Protein AF-M6V0L3-F1 (afdb_monomer_lite)

pLDDT: mean 76.31, std 24.26, range [23.5, 98.69]

Foldseek 3Di:
DVVVVCVVPPDPPDDDPDDDPDDDDDDDDDDDPDDPVVVVVVVVVVVVVPDDDDDDDDDPDDPPPVLVVLLLVLLVLLLVLQVLVLLCVVVLCDQDQPDADPQKDKDFCDHPPPTFKIKIFGWDFAQAPVGTDTDGAKMWIWGDDPSHTQKIKIWGWDADNPRPKIKIWIWIDRHSNDSDPQQIWIWIDIPNDIDIDGNVPVPDSVSSSCCSPVPVSVSSVVVSVNSVVSVVSRVVVVVVVVVVVVVVVVVVPPD

Organism: NCBI:txid1085540

Radius of gyration: 22.87 Å; chains: 1; bounding box: 73×51×66 Å

Structure (mmCIF, N/CA/C/O backbone):
data_AF-M6V0L3-F1
#
_entry.id   AF-M6V0L3-F1
#
loop_
_atom_site.group_PDB
_atom_site.id
_atom_site.type_symbol
_atom_site.label_atom_id
_atom_site.label_alt_id
_atom_site.label_comp_id
_atom_site.label_asym_id
_atom_site.label_entity_id
_atom_site.label_seq_id
_atom_site.pdbx_PDB_ins_code
_atom_site.Cartn_x
_atom_site.Cartn_y
_atom_site.Cartn_z
_atom_site.occupancy
_atom_site.B_iso_or_equiv
_atom_site.auth_seq_id
_atom_site.auth_comp_id
_atom_site.auth_asym_id
_atom_site.auth_atom_id
_atom_site.pdbx_PDB_model_num
ATOM 1 N N . MET A 1 1 ? 16.121 -0.948 -23.485 1.00 39.84 1 MET A N 1
ATOM 2 C CA . MET A 1 1 ? 16.481 -0.582 -22.096 1.00 39.84 1 MET A CA 1
ATOM 3 C C . MET A 1 1 ? 16.470 0.930 -21.845 1.00 39.84 1 MET A C 1
ATOM 5 O O . MET A 1 1 ? 15.635 1.355 -21.065 1.00 39.84 1 MET A O 1
ATOM 9 N N . LYS A 1 2 ? 17.249 1.773 -22.551 1.00 31.56 2 LYS A N 1
ATOM 10 C CA . LYS A 1 2 ? 17.263 3.245 -22.323 1.00 31.56 2 LYS A CA 1
ATOM 11 C C . LYS A 1 2 ? 15.908 3.977 -22.439 1.00 31.56 2 LYS A C 1
ATOM 13 O O . LYS A 1 2 ? 15.710 4.972 -21.758 1.00 31.56 2 LYS A O 1
ATOM 18 N N . GLN A 1 3 ? 14.965 3.502 -23.260 1.00 34.19 3 GLN A N 1
ATOM 19 C CA . GLN A 1 3 ? 13.670 4.181 -23.443 1.00 34.19 3 GLN A CA 1
ATOM 20 C C . GLN A 1 3 ? 12.711 4.059 -22.244 1.00 34.19 3 GLN A C 1
ATOM 22 O O . GLN A 1 3 ? 11.860 4.922 -22.095 1.00 34.19 3 GLN A O 1
ATOM 27 N N . ILE A 1 4 ? 12.856 3.053 -21.371 1.00 41.94 4 ILE A N 1
ATOM 28 C CA . ILE A 1 4 ? 11.978 2.878 -20.194 1.00 41.94 4 ILE A CA 1
ATOM 29 C C . ILE A 1 4 ? 12.485 3.697 -19.000 1.00 41.94 4 ILE A C 1
ATOM 31 O O . ILE A 1 4 ? 11.690 4.290 -18.279 1.00 41.94 4 ILE A O 1
ATOM 35 N N . LEU A 1 5 ? 13.806 3.847 -18.858 1.00 39.66 5 LEU A N 1
ATOM 36 C CA . LEU A 1 5 ? 14.391 4.787 -17.897 1.00 39.66 5 LEU A CA 1
ATOM 37 C C . LEU A 1 5 ? 14.010 6.238 -18.252 1.00 39.66 5 LEU A C 1
ATOM 39 O O . LEU A 1 5 ? 13.653 7.020 -17.384 1.00 39.66 5 LEU A O 1
ATOM 43 N N . ILE A 1 6 ? 13.956 6.576 -19.545 1.00 42.66 6 ILE A N 1
ATOM 44 C CA . ILE A 1 6 ? 13.402 7.855 -20.019 1.00 42.66 6 ILE A CA 1
ATOM 45 C C . ILE A 1 6 ? 11.931 8.025 -19.592 1.00 42.66 6 ILE A C 1
ATOM 47 O O . ILE A 1 6 ? 11.535 9.144 -19.305 1.00 42.66 6 ILE A O 1
ATOM 51 N N . LEU A 1 7 ? 11.135 6.957 -19.466 1.00 42.03 7 LEU A N 1
ATOM 52 C CA . LEU A 1 7 ? 9.740 7.044 -18.999 1.00 42.03 7 LEU A CA 1
ATOM 53 C C . LEU A 1 7 ? 9.613 7.229 -17.478 1.00 42.03 7 LEU A C 1
ATOM 55 O O . LEU A 1 7 ? 8.650 7.847 -17.035 1.00 42.03 7 LEU A O 1
ATOM 59 N N . LEU A 1 8 ? 10.580 6.746 -16.691 1.00 41.22 8 LEU A N 1
ATOM 60 C CA . LEU A 1 8 ? 10.640 6.974 -15.240 1.00 41.22 8 LEU A CA 1
ATOM 61 C C . LEU A 1 8 ? 11.292 8.325 -14.873 1.00 41.22 8 LEU A C 1
ATOM 63 O O . LEU A 1 8 ? 10.974 8.879 -13.825 1.00 41.22 8 LEU A O 1
ATOM 67 N N . PHE A 1 9 ? 12.161 8.874 -15.738 1.00 38.00 9 PHE A N 1
ATOM 68 C CA . PHE A 1 9 ? 12.958 10.084 -15.466 1.00 38.00 9 PHE A CA 1
ATOM 69 C C . PHE A 1 9 ? 12.648 11.306 -16.360 1.00 38.00 9 PHE A C 1
ATOM 71 O O . PHE A 1 9 ? 13.116 12.407 -16.061 1.00 38.00 9 PHE A O 1
ATOM 78 N N . GLN A 1 10 ? 11.834 11.203 -17.423 1.00 32.12 10 GLN A N 1
ATOM 79 C CA . GLN A 1 10 ? 11.305 12.389 -18.117 1.00 32.12 10 GLN A CA 1
ATOM 80 C C . GLN A 1 10 ? 10.065 12.936 -17.411 1.00 32.12 10 GLN A C 1
ATOM 82 O O . GLN A 1 10 ? 8.934 12.610 -17.761 1.00 32.12 10 GLN A O 1
ATOM 87 N N . ARG A 1 11 ? 10.296 13.877 -16.494 1.00 33.62 11 ARG A N 1
ATOM 88 C CA . ARG A 1 11 ? 9.942 15.306 -16.648 1.00 33.62 11 ARG A CA 1
ATOM 89 C C . ARG A 1 11 ? 9.973 15.986 -15.274 1.00 33.62 11 ARG A C 1
ATOM 91 O O . ARG A 1 11 ? 9.286 15.523 -14.368 1.00 33.62 11 ARG A O 1
ATOM 98 N N . PRO A 1 12 ? 10.590 17.173 -15.127 1.00 31.80 12 PRO A N 1
ATOM 99 C CA . PRO A 1 12 ? 10.008 18.143 -14.220 1.00 31.80 12 PRO A CA 1
ATOM 100 C C . PRO A 1 12 ? 8.688 18.596 -14.861 1.00 31.80 12 PRO A C 1
ATOM 102 O O . PRO A 1 12 ? 8.685 19.332 -15.849 1.00 31.80 12 PRO A O 1
ATOM 105 N N . ILE A 1 13 ? 7.546 18.143 -14.339 1.00 38.53 13 ILE A N 1
ATOM 106 C CA . ILE A 1 13 ? 6.267 18.817 -14.593 1.00 38.53 13 ILE A CA 1
ATOM 107 C C . ILE A 1 13 ? 6.296 20.118 -13.786 1.00 38.53 13 ILE A C 1
ATOM 109 O O . ILE A 1 13 ? 5.727 20.216 -12.710 1.00 38.53 13 ILE A O 1
ATOM 113 N N . LEU A 1 14 ? 7.022 21.105 -14.304 1.00 31.84 14 LEU A N 1
ATOM 114 C CA . LEU A 1 14 ? 6.902 22.517 -13.966 1.00 31.84 14 LEU A CA 1
ATOM 115 C C . LEU A 1 14 ? 7.250 23.306 -15.229 1.00 31.84 14 LEU A C 1
ATOM 117 O O . LEU A 1 14 ? 8.386 23.714 -15.449 1.00 31.84 14 LEU A O 1
ATOM 121 N N . ASN A 1 15 ? 6.250 23.506 -16.084 1.00 23.50 15 ASN A N 1
ATOM 122 C CA . ASN A 1 15 ? 6.239 24.639 -17.000 1.00 23.50 15 ASN A CA 1
ATOM 123 C C . ASN A 1 15 ? 4.788 25.070 -17.248 1.00 23.50 15 ASN A C 1
ATOM 125 O O . ASN A 1 15 ? 4.208 24.796 -18.293 1.00 23.50 15 ASN A O 1
ATOM 129 N N . LEU A 1 16 ? 4.189 25.727 -16.250 1.00 26.33 16 LEU A N 1
ATOM 130 C CA . LEU A 1 16 ? 3.075 26.635 -16.500 1.00 26.33 16 LEU A CA 1
ATOM 131 C C . LEU A 1 16 ? 3.666 28.016 -16.780 1.00 26.33 16 LEU A C 1
ATOM 133 O O . LEU A 1 16 ? 3.991 28.773 -15.867 1.00 26.33 16 LEU A O 1
ATOM 137 N N . LYS A 1 17 ? 3.785 28.349 -18.064 1.00 28.14 17 LYS A N 1
ATOM 138 C CA . LYS A 1 17 ? 3.898 29.733 -18.518 1.00 28.14 17 LYS A CA 1
ATOM 139 C C . LYS A 1 17 ? 2.572 30.126 -19.167 1.00 28.14 17 LYS A C 1
ATOM 141 O O . LYS A 1 17 ? 2.447 30.142 -20.384 1.00 28.14 17 LYS A O 1
ATOM 146 N N . SER A 1 18 ? 1.591 30.473 -18.340 1.00 29.34 18 SER A N 1
ATOM 147 C CA . SER A 1 18 ? 0.451 31.302 -18.737 1.00 29.34 18 SER A CA 1
ATOM 148 C C . SER A 1 18 ? 0.040 32.183 -17.557 1.00 29.34 18 SER A C 1
ATOM 150 O O . SER A 1 18 ? -0.078 31.718 -16.428 1.00 29.34 18 SER A O 1
ATOM 152 N N . LYS A 1 19 ? -0.076 33.481 -17.841 1.00 27.62 19 LYS A N 1
ATOM 153 C CA . LYS A 1 19 ? -0.316 34.602 -16.920 1.00 27.62 19 LYS A CA 1
ATOM 154 C C . LYS A 1 19 ? -1.607 34.467 -16.084 1.00 27.62 19 LYS A C 1
ATOM 156 O O . LYS A 1 19 ? -2.491 33.702 -16.459 1.00 27.62 19 LYS A O 1
ATOM 161 N N . PRO A 1 20 ? -1.709 35.222 -14.969 1.00 28.16 20 PRO A N 1
ATOM 162 C CA . PRO A 1 20 ? -2.678 34.981 -13.911 1.00 28.16 20 PRO A CA 1
ATOM 163 C C . PRO A 1 20 ? -4.040 35.594 -14.239 1.00 28.16 20 PRO A C 1
ATOM 165 O O . PRO A 1 20 ? -4.125 36.756 -14.631 1.00 28.16 20 PRO A O 1
ATOM 168 N N . ILE A 1 21 ? -5.099 34.831 -13.988 1.00 26.62 21 ILE A N 1
ATOM 169 C CA . ILE A 1 21 ? -6.418 35.377 -13.667 1.00 26.62 21 ILE A CA 1
ATOM 170 C C . ILE A 1 21 ? -6.601 35.098 -12.175 1.00 26.62 21 ILE A C 1
ATOM 172 O O . ILE A 1 21 ? -7.122 34.068 -11.760 1.00 26.62 21 ILE A O 1
ATOM 176 N N . LEU A 1 22 ? -6.024 35.985 -11.368 1.00 28.50 22 LEU A N 1
ATOM 177 C CA . LEU A 1 22 ? -6.408 36.167 -9.977 1.00 28.50 22 LEU A CA 1
ATOM 178 C C . LEU A 1 22 ? -7.657 37.033 -10.014 1.00 28.50 22 LEU A C 1
ATOM 180 O O . LEU A 1 22 ? -7.510 38.204 -10.312 1.00 28.50 22 LEU A O 1
ATOM 184 N N . GLU A 1 23 ? -8.829 36.465 -9.748 1.00 28.30 23 GLU A N 1
ATOM 185 C CA . GLU A 1 23 ? -9.883 37.058 -8.915 1.00 28.30 23 GLU A CA 1
ATOM 186 C C . GLU A 1 23 ? -10.907 35.961 -8.601 1.00 28.30 23 GLU A C 1
ATOM 188 O O . GLU A 1 23 ? -11.364 35.244 -9.486 1.00 28.30 23 GLU A O 1
ATOM 193 N N . GLY A 1 24 ? -11.259 35.833 -7.322 1.00 29.23 24 GLY A N 1
ATOM 194 C CA . GLY A 1 24 ? -12.368 34.991 -6.880 1.00 29.23 24 GLY A CA 1
ATOM 195 C C . GLY A 1 24 ? -11.956 33.620 -6.359 1.00 29.23 24 GLY A C 1
ATOM 196 O O . GLY A 1 24 ? -12.120 32.627 -7.048 1.00 29.23 24 GLY A O 1
ATOM 197 N N . LEU A 1 25 ? -11.456 33.579 -5.119 1.00 25.45 25 LEU A N 1
ATOM 198 C CA . LEU A 1 25 ? -11.809 32.578 -4.092 1.00 25.45 25 LEU A CA 1
ATOM 199 C C . LEU A 1 25 ? -11.073 32.913 -2.780 1.00 25.45 25 LEU A C 1
ATOM 201 O O . LEU A 1 25 ? -10.357 32.108 -2.195 1.00 25.45 25 LEU A O 1
ATOM 205 N N . PHE A 1 26 ? -11.266 34.143 -2.297 1.00 25.39 26 PHE A N 1
ATOM 206 C CA . PHE A 1 26 ? -11.104 34.439 -0.878 1.00 25.39 26 PHE A CA 1
ATOM 207 C C . PHE A 1 26 ? -12.454 34.209 -0.202 1.00 25.39 26 PHE A C 1
ATOM 209 O O . PHE A 1 26 ? -13.327 35.066 -0.263 1.00 25.39 26 PHE A O 1
ATOM 216 N N . PHE A 1 27 ? -12.616 33.065 0.461 1.00 27.92 27 PHE A N 1
ATOM 217 C CA . PHE A 1 27 ? -13.572 32.930 1.558 1.00 27.92 27 PHE A CA 1
ATOM 218 C C . PHE A 1 27 ? -12.949 32.131 2.712 1.00 27.92 27 PHE A C 1
ATOM 220 O O . PHE A 1 27 ? -12.885 30.909 2.709 1.00 27.92 27 PHE A O 1
ATOM 227 N N . ASN A 1 28 ? -12.504 32.907 3.703 1.00 24.92 28 ASN A N 1
ATOM 228 C CA . ASN A 1 28 ? -12.769 32.726 5.131 1.00 24.92 28 ASN A CA 1
ATOM 229 C C . ASN A 1 28 ? -12.243 31.449 5.817 1.00 24.92 28 ASN A C 1
ATOM 231 O O . ASN A 1 28 ? -12.989 30.523 6.127 1.00 24.92 28 ASN A O 1
ATOM 235 N N . LEU A 1 29 ? -10.955 31.468 6.173 1.00 25.08 29 LEU A N 1
ATOM 236 C CA . LEU A 1 29 ? -10.409 30.608 7.220 1.00 25.08 29 LEU A CA 1
ATOM 237 C C . LEU A 1 29 ? -10.503 31.348 8.564 1.00 25.08 29 LEU A C 1
ATOM 239 O O . LEU A 1 29 ? -9.712 32.252 8.838 1.00 25.08 29 LEU A O 1
ATOM 243 N N . LYS A 1 30 ? -11.458 30.967 9.418 1.00 27.91 30 LYS A N 1
ATOM 244 C CA . LYS A 1 30 ? -11.476 31.383 10.826 1.00 27.91 30 LYS A CA 1
ATOM 245 C C . LYS A 1 30 ? -10.930 30.244 11.698 1.00 27.91 30 LYS A C 1
ATOM 247 O O . LYS A 1 30 ? -11.551 29.196 11.828 1.00 27.91 30 LYS A O 1
ATOM 252 N N . SER A 1 31 ? -9.763 30.530 12.283 1.00 35.06 31 SER A N 1
ATOM 253 C CA . SER A 1 31 ? -9.006 29.867 13.366 1.00 35.06 31 SER A CA 1
ATOM 254 C C . SER A 1 31 ? -8.402 28.462 13.146 1.00 35.06 31 SER A C 1
ATOM 256 O O . SER A 1 31 ? -9.140 27.493 12.984 1.00 35.06 31 SER A O 1
ATOM 258 N N . PRO A 1 32 ? -7.064 28.315 13.275 1.00 36.75 32 PRO A N 1
ATOM 259 C CA . PRO A 1 32 ? -6.403 27.031 13.474 1.00 36.75 32 PRO A CA 1
ATOM 260 C C . PRO A 1 32 ? -6.320 26.698 14.973 1.00 36.75 32 PRO A C 1
ATOM 262 O O . PRO A 1 32 ? -5.784 27.473 15.764 1.00 36.75 32 PRO A O 1
ATOM 265 N N . ILE A 1 33 ? -6.805 25.521 15.370 1.00 38.47 33 ILE A N 1
ATOM 266 C CA . ILE A 1 33 ? -6.507 24.950 16.690 1.00 38.47 33 ILE A CA 1
ATOM 267 C C . ILE A 1 33 ? -5.098 24.358 16.602 1.00 38.47 33 ILE A C 1
ATOM 269 O O . ILE A 1 33 ? -4.888 23.297 16.015 1.00 38.47 33 ILE A O 1
ATOM 273 N N . TRP A 1 34 ? -4.117 25.083 17.136 1.00 38.94 34 TRP A N 1
ATOM 274 C CA . TRP A 1 34 ? -2.737 24.624 17.261 1.00 38.94 34 TRP A CA 1
ATOM 275 C C . TRP A 1 34 ? -2.678 23.504 18.301 1.00 38.94 34 TRP A C 1
ATOM 277 O O . TRP A 1 34 ? -2.928 23.743 19.479 1.00 38.94 34 TRP A O 1
ATOM 287 N N . ASN A 1 35 ? -2.346 22.283 17.875 1.00 43.94 35 ASN A N 1
ATOM 288 C CA . ASN A 1 35 ? -2.029 21.192 18.791 1.00 43.94 35 ASN A CA 1
ATOM 289 C C . ASN A 1 35 ? -0.493 21.073 18.902 1.00 43.94 35 ASN A C 1
ATOM 291 O O . ASN A 1 35 ? 0.137 20.518 17.997 1.00 43.94 35 ASN A O 1
ATOM 295 N N . PRO A 1 36 ? 0.140 21.615 19.960 1.00 47.31 36 PRO A N 1
ATOM 296 C CA . PRO A 1 36 ? 1.598 21.755 20.049 1.00 47.31 36 PRO A CA 1
ATOM 297 C C . PRO A 1 36 ? 2.353 20.415 20.081 1.00 47.31 36 PRO A C 1
ATOM 299 O O . PRO A 1 36 ? 3.527 20.369 19.720 1.00 47.31 36 PRO A O 1
ATOM 302 N N . GLY A 1 37 ? 1.683 19.309 20.430 1.00 45.75 37 GLY A N 1
ATOM 303 C CA . GLY A 1 37 ? 2.284 17.970 20.407 1.00 45.75 37 GLY A CA 1
ATOM 304 C C . GLY A 1 37 ? 2.612 17.460 18.997 1.00 45.75 37 GLY A C 1
ATOM 305 O O . GLY A 1 37 ? 3.609 16.767 18.813 1.00 45.75 37 GLY A O 1
ATOM 306 N N . LEU A 1 38 ? 1.825 17.854 17.989 1.00 53.19 38 LEU A N 1
ATOM 307 C CA . LEU A 1 38 ? 2.011 17.436 16.593 1.00 53.19 38 LEU A CA 1
ATOM 308 C C . LEU A 1 38 ? 3.217 18.129 15.949 1.00 53.19 38 LEU A C 1
ATOM 310 O O . LEU A 1 38 ? 3.948 17.512 15.180 1.00 53.19 38 LEU A O 1
ATOM 314 N N . PHE A 1 39 ? 3.468 19.389 16.314 1.00 52.03 39 PHE A N 1
ATOM 315 C CA . PHE A 1 39 ? 4.630 20.135 15.834 1.00 52.03 39 PHE A CA 1
ATOM 316 C C . PHE A 1 39 ? 5.933 19.588 16.431 1.00 52.03 39 PHE A C 1
ATOM 318 O O . PHE A 1 39 ? 6.912 19.422 15.710 1.00 52.03 39 PHE A O 1
ATOM 325 N N . LEU A 1 40 ? 5.936 19.227 17.720 1.00 53.34 40 LEU A N 1
ATOM 326 C CA . LEU A 1 40 ? 7.127 18.692 18.387 1.00 53.34 40 LEU A CA 1
ATOM 327 C C . LEU A 1 40 ? 7.507 17.285 17.884 1.00 53.34 40 LEU A C 1
ATOM 329 O O . LEU A 1 40 ? 8.692 16.975 17.759 1.00 53.34 40 LEU A O 1
ATOM 333 N N . PHE A 1 41 ? 6.521 16.448 17.540 1.00 58.69 41 PHE A N 1
ATOM 334 C CA . PHE A 1 41 ? 6.763 15.108 16.987 1.00 58.69 41 PHE A CA 1
ATOM 335 C C . PHE A 1 41 ? 7.269 15.162 15.533 1.00 58.69 41 PHE A C 1
ATOM 337 O O . PHE A 1 41 ? 8.194 14.440 15.170 1.00 58.69 41 PHE A O 1
ATOM 344 N N . LEU A 1 42 ? 6.738 16.079 14.711 1.00 51.34 42 LEU A N 1
ATOM 345 C CA . LEU A 1 42 ? 7.233 16.288 13.343 1.00 51.34 42 LEU A CA 1
ATOM 346 C C . LEU A 1 42 ? 8.655 16.881 13.331 1.00 51.34 42 LEU A C 1
ATOM 348 O O . LEU A 1 42 ? 9.484 16.500 12.505 1.00 51.34 42 LEU A O 1
ATOM 352 N N . LEU A 1 43 ? 8.949 17.796 14.262 1.00 47.22 43 LEU A N 1
ATOM 353 C CA . LEU A 1 43 ? 10.250 18.461 14.361 1.00 47.22 43 LEU A CA 1
ATOM 354 C C . LEU A 1 43 ? 11.350 17.515 14.874 1.00 47.22 43 LEU A C 1
ATOM 356 O O . LEU A 1 43 ? 12.484 17.582 14.406 1.00 47.22 43 LEU A O 1
ATOM 360 N N . THR A 1 44 ? 11.022 16.598 15.790 1.00 53.47 44 THR A N 1
ATOM 361 C CA . THR A 1 44 ? 11.975 15.586 16.286 1.00 53.47 44 THR A CA 1
ATOM 362 C C . THR A 1 44 ? 12.275 14.502 15.250 1.00 53.47 44 THR A C 1
ATOM 364 O O . THR A 1 44 ? 13.418 14.051 15.173 1.00 53.47 44 THR A O 1
ATOM 367 N N . PHE A 1 45 ? 11.314 14.150 14.387 1.00 52.31 45 PHE A N 1
ATOM 368 C CA . PHE A 1 45 ? 11.560 13.240 13.263 1.00 52.31 45 PHE A CA 1
ATOM 369 C C . PHE A 1 45 ? 12.493 13.858 12.206 1.00 52.31 45 PHE A C 1
ATOM 371 O O . PHE A 1 45 ? 13.404 13.189 11.727 1.00 52.31 45 PHE A O 1
ATOM 378 N N . LEU A 1 46 ? 12.334 15.152 11.901 1.00 48.19 46 LEU A N 1
ATOM 379 C CA . LEU A 1 46 ? 13.186 15.866 10.938 1.00 48.19 46 LEU A CA 1
ATOM 380 C C . LEU A 1 46 ? 14.633 16.059 11.426 1.00 48.19 46 LEU A C 1
ATOM 382 O O . LEU A 1 46 ? 15.561 16.009 10.616 1.00 48.19 46 LEU A O 1
ATOM 386 N N . LEU A 1 47 ? 14.844 16.243 12.734 1.00 43.75 47 LEU A N 1
ATOM 387 C CA . LEU A 1 47 ? 16.173 16.502 13.303 1.00 43.75 47 LEU A CA 1
ATOM 388 C C . LEU A 1 47 ? 17.036 15.240 13.487 1.00 43.75 47 LEU A C 1
ATOM 390 O O . LEU A 1 47 ? 18.260 15.354 13.485 1.00 43.75 47 LEU A O 1
ATOM 394 N N . LEU A 1 48 ? 16.451 14.038 13.580 1.00 42.06 48 LEU A N 1
ATOM 395 C CA . LEU A 1 48 ? 17.233 12.793 13.678 1.00 42.06 48 LEU A CA 1
ATOM 396 C C . LEU A 1 48 ? 17.774 12.290 12.329 1.00 42.06 48 LEU A C 1
ATOM 398 O O . LEU A 1 48 ? 18.711 11.496 12.300 1.00 42.06 48 LEU A O 1
ATOM 402 N N . SER A 1 49 ? 17.237 12.772 11.209 1.00 42.62 49 SER A N 1
ATOM 403 C CA . SER A 1 49 ? 17.701 12.421 9.858 1.00 42.62 49 SER A CA 1
ATOM 404 C C . SER A 1 49 ? 18.906 13.240 9.361 1.00 42.62 49 SER A C 1
ATOM 406 O O . SER A 1 49 ? 19.395 12.987 8.264 1.00 42.62 49 SER A O 1
ATOM 408 N N . GLY A 1 50 ? 19.395 14.217 10.138 1.00 42.62 50 GLY A N 1
ATOM 409 C CA . GLY A 1 50 ? 20.360 15.225 9.669 1.00 42.62 50 GLY A CA 1
ATOM 410 C C . GLY A 1 50 ? 21.819 15.085 10.122 1.00 42.62 50 GLY A C 1
ATOM 411 O O . GLY A 1 50 ? 22.612 15.972 9.828 1.00 42.62 50 GLY A O 1
ATOM 412 N N . SER A 1 51 ? 22.210 14.029 10.842 1.00 41.03 51 SER A N 1
ATOM 413 C CA . SER A 1 51 ? 23.511 13.992 11.535 1.00 41.03 51 SER A CA 1
ATOM 414 C C . SER A 1 51 ? 24.371 12.772 11.183 1.00 41.03 51 SER A C 1
ATOM 416 O O . SER A 1 51 ? 24.671 11.976 12.064 1.00 41.03 51 SER A O 1
ATOM 418 N N . ILE A 1 52 ? 24.828 12.644 9.930 1.00 39.44 52 ILE A N 1
ATOM 419 C CA . ILE A 1 52 ? 26.124 12.004 9.619 1.00 39.44 52 ILE A CA 1
ATOM 420 C C . ILE A 1 52 ? 26.735 12.712 8.397 1.00 39.44 52 ILE A C 1
ATOM 422 O O . ILE A 1 52 ? 26.596 12.266 7.263 1.00 39.44 52 ILE A O 1
ATOM 426 N N . TYR A 1 53 ? 27.422 13.832 8.626 1.00 40.38 53 TYR A N 1
ATOM 427 C CA . TYR A 1 53 ? 28.434 14.349 7.702 1.00 40.38 53 TYR A CA 1
ATOM 428 C C . TYR A 1 53 ? 29.754 14.363 8.470 1.00 40.38 53 TYR A C 1
ATOM 430 O O . TYR A 1 53 ? 30.047 15.298 9.211 1.00 40.38 53 TYR A O 1
ATOM 438 N N . SER A 1 54 ? 30.510 13.267 8.374 1.00 33.22 54 SER A N 1
ATOM 439 C CA . SER A 1 54 ? 31.886 13.224 8.862 1.00 33.22 54 SER A CA 1
ATOM 440 C C . SER A 1 54 ? 32.815 13.458 7.679 1.00 33.22 54 SER A C 1
ATOM 442 O O . SER A 1 54 ? 32.866 12.687 6.724 1.00 33.22 54 SER A O 1
ATOM 444 N N . GLN A 1 55 ? 33.489 14.595 7.758 1.00 39.50 55 GLN A N 1
ATOM 445 C CA . GLN A 1 55 ? 34.549 15.073 6.894 1.00 39.50 55 GLN A CA 1
ATOM 446 C C . GLN A 1 55 ? 35.768 14.150 7.025 1.00 39.50 55 GLN A C 1
ATOM 448 O O . GLN A 1 55 ? 36.327 14.053 8.111 1.00 39.50 55 GLN A O 1
ATOM 453 N N . ASN A 1 56 ? 36.212 13.521 5.935 1.00 33.50 56 ASN A N 1
ATOM 454 C CA . ASN A 1 56 ? 37.589 13.039 5.813 1.00 33.50 56 ASN A CA 1
ATOM 455 C C . ASN A 1 56 ? 38.101 13.208 4.378 1.00 33.50 56 ASN A C 1
ATOM 457 O O . ASN A 1 56 ? 37.371 13.019 3.407 1.00 33.50 56 ASN A O 1
ATOM 461 N N . LYS A 1 57 ? 39.351 13.673 4.318 1.00 35.50 57 LYS A N 1
ATOM 462 C CA . LYS A 1 57 ? 40.110 14.149 3.159 1.00 35.50 57 LYS A CA 1
ATOM 463 C C . LYS A 1 57 ? 40.513 13.025 2.195 1.00 35.50 57 LYS A C 1
ATOM 465 O O . LYS A 1 57 ? 40.623 11.873 2.595 1.00 35.50 57 LYS A O 1
ATOM 470 N N . GLU A 1 58 ? 40.733 13.460 0.954 1.00 37.91 58 GLU A N 1
ATOM 471 C CA . GLU A 1 58 ? 41.387 12.831 -0.205 1.00 37.91 58 GLU A CA 1
ATOM 472 C C . GLU A 1 58 ? 42.252 11.590 0.057 1.00 37.91 58 GLU A C 1
ATOM 474 O O . GLU A 1 58 ? 43.212 11.657 0.814 1.00 37.91 58 GLU A O 1
ATOM 479 N N . GLU A 1 59 ? 41.968 10.509 -0.680 1.00 33.88 59 GLU A N 1
ATOM 480 C CA . GLU A 1 59 ? 42.926 9.871 -1.596 1.00 33.88 59 GLU A CA 1
ATOM 481 C C . GLU A 1 59 ? 42.187 8.936 -2.582 1.00 33.88 59 GLU A C 1
ATOM 483 O O . GLU A 1 59 ? 41.170 8.305 -2.282 1.00 33.88 59 GLU A O 1
ATOM 488 N N . ASP A 1 60 ? 42.665 8.940 -3.818 1.00 42.28 60 ASP A N 1
ATOM 489 C CA . ASP A 1 60 ? 41.929 8.705 -5.059 1.00 42.28 60 ASP A CA 1
ATOM 490 C C . ASP A 1 60 ? 41.876 7.209 -5.453 1.00 42.28 60 ASP A C 1
ATOM 492 O O . ASP A 1 60 ? 42.551 6.793 -6.386 1.00 42.28 60 ASP A O 1
ATOM 496 N N . ILE A 1 61 ? 41.135 6.348 -4.727 1.00 41.66 61 ILE A N 1
ATOM 497 C CA . ILE A 1 61 ? 40.993 4.904 -5.074 1.00 41.66 61 ILE A CA 1
ATOM 498 C C . ILE A 1 61 ? 39.620 4.293 -4.686 1.00 41.66 61 ILE A C 1
ATOM 500 O O . ILE A 1 61 ? 39.566 3.181 -4.179 1.00 41.66 61 ILE A O 1
ATOM 504 N N . HIS A 1 62 ? 38.458 4.929 -4.900 1.00 39.31 62 HIS A N 1
ATOM 505 C CA . HIS A 1 62 ? 37.162 4.271 -4.585 1.00 39.31 62 HIS A CA 1
ATOM 506 C C . HIS A 1 62 ? 35.993 4.663 -5.506 1.00 39.31 62 HIS A C 1
ATOM 508 O O . HIS A 1 62 ? 35.036 5.296 -5.072 1.00 39.31 62 HIS A O 1
ATOM 514 N N . LYS A 1 63 ? 35.990 4.213 -6.769 1.00 43.06 63 LYS A N 1
ATOM 515 C CA . LYS A 1 63 ? 34.788 4.330 -7.631 1.00 43.06 63 LYS A CA 1
ATOM 516 C C . LYS A 1 63 ? 33.825 3.138 -7.556 1.00 43.06 63 LYS A C 1
ATOM 518 O O . LYS A 1 63 ? 32.660 3.290 -7.896 1.00 43.06 63 LYS A O 1
ATOM 523 N N . HIS A 1 64 ? 34.272 1.978 -7.066 1.00 41.44 64 HIS A N 1
ATOM 524 C CA . HIS A 1 64 ? 33.422 0.781 -6.955 1.00 41.44 64 HIS A CA 1
ATOM 525 C C . HIS A 1 64 ? 32.870 0.509 -5.548 1.00 41.44 64 HIS A C 1
ATOM 527 O O . HIS A 1 64 ? 31.859 -0.177 -5.425 1.00 41.44 64 HIS A O 1
ATOM 533 N N . LYS A 1 65 ? 33.471 1.074 -4.491 1.00 41.44 65 LYS A N 1
ATOM 534 C CA . LYS A 1 65 ? 33.063 0.800 -3.102 1.00 41.44 65 LYS A CA 1
ATOM 535 C C . LYS A 1 65 ? 31.811 1.585 -2.675 1.00 41.44 65 LYS A C 1
ATOM 537 O O . LYS A 1 65 ? 30.961 1.044 -1.982 1.00 41.44 65 LYS A O 1
ATOM 542 N N . SER A 1 66 ? 31.634 2.806 -3.185 1.00 55.59 66 SER A N 1
ATOM 543 C CA . SER A 1 66 ? 30.518 3.694 -2.818 1.00 55.59 66 SER A CA 1
ATOM 544 C C . SER A 1 66 ? 29.139 3.193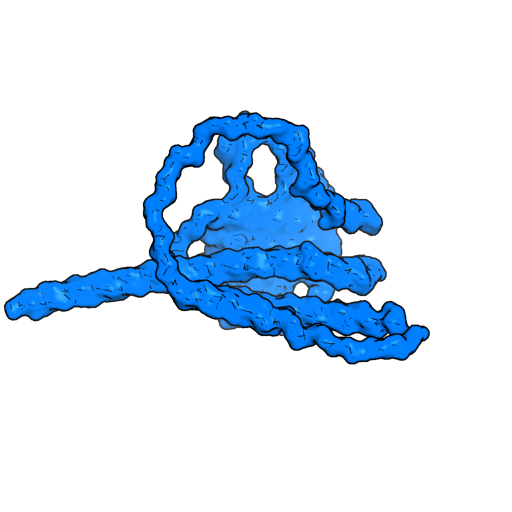 -3.267 1.00 55.59 66 SER A C 1
ATOM 546 O O . SER A 1 66 ? 28.170 3.335 -2.530 1.00 55.59 66 SER A O 1
ATOM 548 N N . SER A 1 67 ? 29.039 2.565 -4.445 1.00 58.16 67 SER A N 1
ATOM 549 C CA . SER A 1 67 ? 27.752 2.077 -4.977 1.00 58.16 67 SER A CA 1
ATOM 550 C C . SER A 1 67 ? 27.137 0.945 -4.143 1.00 58.16 67 SER A C 1
ATOM 552 O O . SER A 1 67 ? 25.920 0.895 -3.972 1.00 58.16 67 SER A O 1
ATOM 554 N N . SER A 1 68 ? 27.982 0.075 -3.577 1.00 62.91 68 SER A N 1
ATOM 555 C CA . SER A 1 68 ? 27.561 -1.027 -2.706 1.00 62.91 68 SER A CA 1
ATOM 556 C C . SER A 1 68 ? 27.027 -0.507 -1.370 1.00 62.91 68 SER A C 1
ATOM 558 O O . SER A 1 68 ? 25.998 -0.978 -0.883 1.00 62.91 68 SER A O 1
ATOM 560 N N . ASP A 1 69 ? 27.689 0.500 -0.799 1.00 72.06 69 ASP A N 1
ATOM 561 C CA . ASP A 1 69 ? 27.273 1.103 0.466 1.00 72.06 69 ASP A CA 1
ATOM 562 C C . ASP A 1 69 ? 25.937 1.843 0.304 1.00 72.06 69 ASP A C 1
ATOM 564 O O . ASP A 1 69 ? 25.031 1.658 1.119 1.00 72.06 69 ASP A O 1
ATOM 568 N N . THR A 1 70 ? 25.751 2.593 -0.790 1.00 75.50 70 THR A N 1
ATOM 569 C CA . THR A 1 70 ? 24.473 3.256 -1.097 1.00 75.50 70 THR A CA 1
ATOM 570 C C . THR A 1 70 ? 23.330 2.256 -1.271 1.00 75.50 70 THR A C 1
ATOM 572 O O . THR A 1 70 ? 22.286 2.427 -0.642 1.00 75.50 70 THR A O 1
ATOM 575 N N . ALA A 1 71 ? 23.516 1.187 -2.053 1.00 76.88 71 ALA A N 1
ATOM 576 C CA . ALA A 1 71 ? 22.491 0.157 -2.233 1.00 76.88 71 ALA A CA 1
ATOM 577 C C . ALA A 1 71 ? 22.088 -0.488 -0.894 1.00 76.88 71 ALA A C 1
ATOM 579 O O . ALA A 1 71 ? 20.901 -0.661 -0.615 1.00 76.88 71 ALA A O 1
ATOM 580 N N . SER A 1 72 ? 23.061 -0.754 -0.015 1.00 85.12 72 SER A N 1
ATOM 581 C CA . SER A 1 72 ? 22.795 -1.310 1.317 1.00 85.12 72 SER A CA 1
ATOM 582 C C . SER A 1 72 ? 21.977 -0.365 2.214 1.00 85.12 72 SER A C 1
ATOM 584 O O . SER A 1 72 ? 21.093 -0.815 2.944 1.00 85.12 72 SER A O 1
ATOM 586 N N . ILE A 1 73 ? 22.219 0.949 2.133 1.00 92.12 73 ILE A N 1
ATOM 587 C CA . ILE A 1 73 ? 21.468 1.969 2.878 1.00 92.12 73 ILE A CA 1
ATOM 588 C C . ILE A 1 73 ? 20.026 2.049 2.371 1.00 92.12 73 ILE A C 1
ATOM 590 O O . ILE A 1 73 ? 19.094 2.096 3.176 1.00 92.12 73 ILE A O 1
ATOM 594 N N . LEU A 1 74 ? 19.830 2.035 1.049 1.00 94.19 74 LEU A N 1
ATOM 595 C CA . LEU A 1 74 ? 18.500 2.076 0.441 1.00 94.19 74 LEU A CA 1
ATOM 596 C C . LEU A 1 74 ? 17.681 0.835 0.806 1.00 94.19 74 LEU A C 1
ATOM 598 O O . LEU A 1 74 ? 16.526 0.976 1.197 1.00 94.19 74 LEU A O 1
ATOM 602 N N . ASN A 1 75 ? 18.285 -0.356 0.776 1.00 93.62 75 ASN A N 1
ATOM 603 C CA . ASN A 1 75 ? 17.616 -1.596 1.179 1.00 93.62 75 ASN A CA 1
ATOM 604 C C . ASN A 1 75 ? 17.162 -1.530 2.641 1.00 93.62 75 ASN A C 1
ATOM 606 O O . ASN A 1 75 ? 15.995 -1.769 2.931 1.00 93.62 75 ASN A O 1
ATOM 610 N N . ARG A 1 76 ? 18.043 -1.104 3.557 1.00 94.75 76 ARG A N 1
ATOM 611 C CA . ARG A 1 76 ? 17.682 -0.909 4.973 1.00 94.75 76 ARG A CA 1
ATOM 612 C C . ARG A 1 76 ? 16.538 0.086 5.149 1.00 94.75 76 ARG A C 1
ATOM 614 O O . ARG A 1 76 ? 15.687 -0.113 6.010 1.00 94.75 76 ARG A O 1
ATOM 621 N N . LYS A 1 77 ? 16.509 1.155 4.347 1.00 96.44 77 LYS A N 1
ATOM 622 C CA . LYS A 1 77 ? 15.429 2.145 4.391 1.00 96.44 77 LYS A CA 1
ATOM 623 C C . LYS A 1 77 ? 14.094 1.545 3.944 1.00 96.44 77 LYS A C 1
ATOM 625 O O . LYS A 1 77 ? 13.090 1.799 4.599 1.00 96.44 77 LYS A O 1
ATOM 630 N N . ILE A 1 78 ? 14.085 0.749 2.877 1.00 97.00 78 ILE A N 1
ATOM 631 C CA . ILE A 1 78 ? 12.875 0.060 2.406 1.00 97.00 78 ILE A CA 1
ATOM 632 C C . ILE A 1 78 ? 12.372 -0.911 3.482 1.00 97.00 78 ILE A C 1
ATOM 634 O O . ILE A 1 78 ? 11.208 -0.821 3.857 1.00 97.00 78 ILE A O 1
ATOM 638 N N . LEU A 1 79 ? 13.251 -1.748 4.048 1.00 96.69 79 LEU A N 1
ATOM 639 C CA . LEU A 1 79 ? 12.894 -2.688 5.121 1.00 96.69 79 LEU A CA 1
ATOM 640 C C . LEU A 1 79 ? 12.278 -1.978 6.328 1.00 96.69 79 LEU A C 1
ATOM 642 O O . LEU A 1 79 ? 11.226 -2.381 6.815 1.00 96.69 79 LEU A O 1
ATOM 646 N N . LYS A 1 80 ? 12.872 -0.859 6.753 1.00 97.12 80 LYS A N 1
ATOM 647 C CA . LYS A 1 80 ? 12.311 -0.034 7.826 1.00 97.12 80 LYS A CA 1
ATOM 648 C C . LYS A 1 80 ? 10.904 0.474 7.490 1.00 97.12 80 LYS A C 1
ATOM 650 O O . LYS A 1 80 ? 10.020 0.443 8.339 1.00 97.12 80 LYS A O 1
ATOM 655 N N . ILE A 1 81 ? 10.674 0.938 6.260 1.00 98.12 81 ILE A N 1
ATOM 656 C CA . ILE A 1 81 ? 9.338 1.392 5.851 1.00 98.12 81 ILE A CA 1
ATOM 657 C C . ILE A 1 81 ? 8.350 0.218 5.838 1.00 98.12 81 ILE A C 1
ATOM 659 O O . ILE A 1 81 ? 7.217 0.388 6.277 1.00 98.12 81 ILE A O 1
ATOM 663 N N . TYR A 1 82 ? 8.751 -0.974 5.394 1.00 97.94 82 TYR A N 1
ATOM 664 C CA . TYR A 1 82 ? 7.896 -2.163 5.445 1.00 97.94 82 TYR A CA 1
ATOM 665 C C . TYR A 1 82 ? 7.502 -2.561 6.870 1.00 97.94 82 TYR A C 1
ATOM 667 O O . TYR A 1 82 ? 6.333 -2.873 7.110 1.00 97.94 82 TYR A O 1
ATOM 675 N N . GLU A 1 83 ? 8.429 -2.487 7.827 1.00 97.25 83 GLU A N 1
ATOM 676 C CA . GLU A 1 83 ? 8.121 -2.669 9.251 1.00 97.25 83 GLU A CA 1
ATOM 677 C C . GLU A 1 83 ? 7.071 -1.650 9.725 1.00 97.25 83 GLU A C 1
ATOM 679 O O . GLU A 1 83 ? 6.078 -2.016 10.359 1.00 97.25 83 GLU A O 1
ATOM 684 N N . GLU A 1 84 ? 7.241 -0.376 9.363 1.00 97.81 84 GLU A N 1
ATOM 685 C CA . GLU A 1 84 ? 6.322 0.706 9.734 1.00 97.81 84 GLU A CA 1
ATOM 686 C C . GLU A 1 84 ? 4.942 0.572 9.060 1.00 97.81 84 GLU A C 1
ATOM 688 O O . GLU A 1 84 ? 3.914 0.833 9.693 1.00 97.81 84 GLU A O 1
ATOM 693 N N . LEU A 1 85 ? 4.874 0.076 7.818 1.00 98.19 85 LEU A N 1
ATOM 694 C CA . LEU A 1 85 ? 3.617 -0.256 7.128 1.00 98.19 85 LEU A CA 1
ATOM 695 C C . LEU A 1 85 ? 2.823 -1.356 7.852 1.00 98.19 85 LEU A C 1
ATOM 697 O O . LEU A 1 85 ? 1.600 -1.447 7.688 1.00 98.19 85 LEU A O 1
ATOM 701 N N . GLY A 1 86 ? 3.478 -2.130 8.724 1.00 95.81 86 GLY A N 1
ATOM 702 C CA . GLY A 1 86 ? 2.844 -3.080 9.633 1.00 95.81 86 GLY A CA 1
ATOM 703 C C . GLY A 1 86 ? 1.737 -2.468 10.498 1.00 95.81 86 GLY A C 1
ATOM 704 O O . GLY A 1 86 ? 0.802 -3.169 10.887 1.00 95.81 86 GLY A O 1
ATOM 705 N N . ILE A 1 87 ? 1.752 -1.150 10.723 1.00 94.62 87 ILE A N 1
ATOM 706 C CA . ILE A 1 87 ? 0.712 -0.433 11.474 1.00 94.62 87 ILE A CA 1
ATOM 707 C C . ILE A 1 87 ? -0.692 -0.573 10.870 1.00 94.62 87 ILE A C 1
ATOM 709 O O . ILE A 1 87 ? -1.697 -0.538 11.586 1.00 94.62 87 ILE A O 1
ATOM 713 N N . ALA A 1 88 ? -0.779 -0.819 9.559 1.00 96.50 88 ALA A N 1
ATOM 714 C CA . ALA A 1 88 ? -2.039 -1.075 8.872 1.00 96.50 88 ALA A CA 1
ATOM 715 C C . ALA A 1 88 ? -2.747 -2.341 9.390 1.00 96.50 88 ALA A C 1
ATOM 717 O O . ALA A 1 88 ? -3.961 -2.486 9.226 1.00 96.50 88 ALA A O 1
ATOM 718 N N . ARG A 1 89 ? -2.030 -3.236 10.083 1.00 96.19 89 ARG A N 1
ATOM 719 C CA . ARG A 1 89 ? -2.609 -4.419 10.726 1.00 96.19 89 ARG A CA 1
ATOM 720 C C . ARG A 1 89 ? -3.672 -4.067 11.762 1.00 96.19 89 ARG A C 1
ATOM 722 O O . ARG A 1 89 ? -4.661 -4.797 11.885 1.00 96.19 89 ARG A O 1
ATOM 729 N N . GLU A 1 90 ? -3.490 -2.960 12.481 1.00 94.19 90 GLU A N 1
ATOM 730 C CA . GLU A 1 90 ? -4.444 -2.474 13.482 1.00 94.19 90 GLU A CA 1
ATOM 731 C C . GLU A 1 90 ? -5.771 -2.060 12.838 1.00 94.19 90 GLU A C 1
ATOM 733 O O . GLU A 1 90 ? -6.841 -2.308 13.392 1.00 94.19 90 GLU A O 1
ATOM 738 N N . LEU A 1 91 ? -5.717 -1.529 11.615 1.00 95.50 91 LEU A N 1
ATOM 739 C CA . LEU A 1 91 ? -6.897 -1.137 10.849 1.00 95.50 91 LEU A CA 1
ATOM 740 C C . LEU A 1 91 ? -7.773 -2.337 10.460 1.00 95.50 91 LEU A C 1
ATOM 742 O O . LEU A 1 91 ? -8.985 -2.190 10.306 1.00 95.50 91 LEU A O 1
ATOM 746 N N . LEU A 1 92 ? -7.196 -3.539 10.343 1.00 96.25 92 LEU A N 1
ATOM 747 C CA . LEU A 1 92 ? -7.953 -4.761 10.045 1.00 96.25 92 LEU A CA 1
ATOM 748 C C . LEU A 1 92 ? -8.870 -5.192 11.198 1.00 96.25 92 LEU A C 1
ATOM 750 O O . LEU A 1 92 ? -9.832 -5.923 10.962 1.00 96.25 92 LEU A O 1
ATOM 754 N N . LYS A 1 93 ? -8.578 -4.755 12.431 1.00 94.06 93 LYS A N 1
ATOM 755 C CA . LYS A 1 93 ? -9.358 -5.081 13.638 1.00 94.06 93 LYS A CA 1
ATOM 756 C C . LYS A 1 93 ? -10.644 -4.261 13.751 1.00 94.06 93 LYS A C 1
ATOM 758 O O . LYS A 1 93 ? -11.480 -4.552 14.602 1.00 94.06 93 LYS A O 1
ATOM 763 N N . LEU A 1 94 ? -10.793 -3.226 12.930 1.00 92.62 94 LEU A N 1
ATOM 764 C CA . LEU A 1 94 ? -11.954 -2.348 12.945 1.00 92.62 94 LEU A CA 1
ATOM 765 C C . LEU A 1 94 ? -13.082 -2.988 12.148 1.00 92.62 94 LEU A C 1
ATOM 767 O O . LEU A 1 94 ? -12.897 -3.297 10.978 1.00 92.62 94 LEU A O 1
ATOM 771 N N . GLU A 1 95 ? -14.267 -3.147 12.727 1.00 90.69 95 GLU A N 1
ATOM 772 C CA . GLU A 1 95 ? -15.430 -3.640 11.977 1.00 90.69 95 GLU A CA 1
ATOM 773 C C . GLU A 1 95 ? -15.753 -2.719 10.788 1.00 90.69 95 GLU A C 1
ATOM 775 O O . GLU A 1 95 ? -15.976 -3.180 9.667 1.00 90.69 95 GLU A O 1
ATOM 780 N N . ARG A 1 96 ? -15.651 -1.406 11.003 1.00 91.62 96 ARG A N 1
ATOM 781 C CA . ARG A 1 96 ? -15.821 -0.360 9.992 1.00 91.62 96 ARG A CA 1
ATOM 782 C C . ARG A 1 96 ? -14.857 0.799 10.241 1.00 91.62 96 ARG A C 1
ATOM 784 O O . ARG A 1 96 ? -14.429 1.016 11.371 1.00 91.62 96 ARG A O 1
ATOM 791 N N . MET A 1 97 ? -14.539 1.541 9.184 1.00 92.62 97 MET A N 1
ATOM 792 C CA . MET A 1 97 ? -13.823 2.815 9.286 1.00 92.62 97 MET A CA 1
ATOM 793 C C . MET A 1 97 ? -14.835 3.922 9.582 1.00 92.62 97 MET A C 1
ATOM 795 O O . MET A 1 97 ? -15.757 4.119 8.796 1.00 92.62 97 MET A O 1
ATOM 799 N N . GLU A 1 98 ? -14.672 4.638 10.693 1.00 90.75 98 GLU A N 1
ATOM 800 C CA . GLU A 1 98 ? -15.602 5.709 11.095 1.00 90.75 98 GLU A CA 1
ATOM 801 C C . GLU A 1 98 ? -15.363 7.002 10.304 1.00 90.75 98 GLU A C 1
ATOM 803 O O . GLU A 1 98 ? -16.283 7.770 10.038 1.00 90.75 98 GLU A O 1
ATOM 808 N N . SER A 1 99 ? -14.114 7.252 9.910 1.00 90.44 99 SER A N 1
ATOM 809 C CA . SER A 1 99 ? -13.723 8.458 9.179 1.00 90.44 99 SER A CA 1
ATOM 810 C C . SER A 1 99 ? -12.592 8.167 8.198 1.00 90.44 99 SER A C 1
ATOM 812 O O . SER A 1 99 ? -11.709 7.372 8.497 1.00 90.44 99 SER A O 1
ATOM 814 N N . ILE A 1 100 ? -12.595 8.781 7.017 1.00 92.56 100 ILE A N 1
ATOM 815 C CA . ILE A 1 100 ? -11.587 8.548 5.971 1.00 92.56 100 ILE A CA 1
ATOM 816 C C . ILE A 1 100 ? -11.196 9.906 5.360 1.00 92.56 100 ILE A C 1
ATOM 818 O O . ILE A 1 100 ? -12.077 10.749 5.169 1.00 92.56 100 ILE A O 1
ATOM 822 N N . PRO A 1 101 ? -9.907 10.162 5.056 1.00 90.62 101 PRO A N 1
ATOM 823 C CA . PRO A 1 101 ? -9.499 11.373 4.351 1.00 90.62 101 PRO A CA 1
ATOM 824 C C . PRO A 1 101 ? -10.203 11.527 2.995 1.00 90.62 101 PRO A C 1
ATOM 826 O O . PRO A 1 101 ? -10.458 10.549 2.291 1.00 90.62 101 PRO A O 1
ATOM 829 N N . SER A 1 102 ? -10.462 12.770 2.587 1.00 87.44 102 SER A N 1
ATOM 830 C CA . SER A 1 102 ? -11.051 13.048 1.271 1.00 87.44 102 SER A CA 1
ATOM 831 C C . SER A 1 102 ? -10.193 12.477 0.136 1.00 87.44 102 SER A C 1
ATOM 833 O O . SER A 1 102 ? -8.962 12.485 0.205 1.00 87.44 102 SER A O 1
ATOM 835 N N . GLY A 1 103 ? -10.845 11.953 -0.904 1.00 87.38 103 GLY A N 1
ATOM 836 C CA . GLY A 1 103 ? -10.172 11.327 -2.047 1.00 87.38 103 GLY A CA 1
ATOM 837 C C . GLY A 1 103 ? -9.463 10.006 -1.725 1.00 87.38 103 GLY A C 1
ATOM 838 O O . GLY A 1 103 ? -8.773 9.475 -2.590 1.00 87.38 103 GLY A O 1
ATOM 839 N N . THR A 1 104 ? -9.628 9.462 -0.515 1.00 92.50 104 THR A N 1
ATOM 840 C CA . THR A 1 104 ? -9.078 8.163 -0.112 1.00 92.50 104 THR A CA 1
ATOM 841 C C . THR A 1 104 ? -10.189 7.127 -0.039 1.00 92.50 104 THR A C 1
ATOM 843 O O . THR A 1 104 ? -11.260 7.382 0.504 1.00 92.50 104 THR A O 1
ATOM 846 N N . PHE A 1 105 ? -9.926 5.945 -0.578 1.00 93.38 105 PHE A N 1
ATOM 847 C CA . PHE A 1 105 ? -10.824 4.803 -0.546 1.00 93.38 105 PHE A CA 1
ATOM 848 C C . PHE A 1 105 ? -10.100 3.633 0.094 1.00 93.38 105 PHE A C 1
ATOM 850 O O . PHE A 1 105 ? -8.961 3.330 -0.256 1.00 93.38 105 PHE A O 1
ATOM 857 N N . VAL A 1 106 ? -10.769 2.982 1.040 1.00 96.00 106 VAL A N 1
ATOM 858 C CA . VAL A 1 106 ? -10.224 1.838 1.763 1.00 96.00 106 VAL A CA 1
ATOM 859 C C . VAL A 1 106 ? -11.081 0.626 1.457 1.00 96.00 106 VAL A C 1
ATOM 861 O O . VAL A 1 106 ? -12.300 0.660 1.605 1.00 96.00 106 VAL A O 1
ATOM 864 N N . THR A 1 107 ? -10.434 -0.451 1.040 1.00 95.94 107 THR A N 1
ATOM 865 C CA . THR A 1 107 ? -11.066 -1.749 0.804 1.00 95.94 107 THR A CA 1
ATOM 866 C C . THR A 1 107 ? -10.316 -2.810 1.590 1.00 95.94 107 THR A C 1
ATOM 868 O O . THR A 1 107 ? -9.101 -2.729 1.753 1.00 95.94 107 THR A O 1
ATOM 871 N N . PHE A 1 108 ? -11.036 -3.789 2.125 1.00 97.62 108 PHE A N 1
ATOM 872 C CA . PHE A 1 108 ? -10.437 -4.876 2.890 1.00 97.62 108 PHE A CA 1
ATOM 873 C C . PHE A 1 108 ? -10.419 -6.154 2.065 1.00 97.62 108 PHE A C 1
ATOM 875 O O . PHE A 1 108 ? -11.379 -6.462 1.361 1.00 97.62 108 PHE A O 1
ATOM 882 N N . LEU A 1 109 ? -9.339 -6.916 2.195 1.00 96.94 109 LEU A N 1
ATOM 883 C CA . LEU A 1 109 ? -9.274 -8.281 1.700 1.00 96.94 109 LEU A CA 1
ATOM 884 C C . LEU A 1 109 ? -9.846 -9.220 2.763 1.00 96.94 109 LEU A C 1
ATOM 886 O O . LEU A 1 109 ? -9.275 -9.373 3.847 1.00 96.94 109 LEU A O 1
ATOM 890 N N . GLY A 1 110 ? -10.964 -9.862 2.437 1.00 94.00 110 GLY A N 1
ATOM 891 C CA . GLY A 1 110 ? -11.712 -10.722 3.354 1.00 94.00 110 GLY A CA 1
ATOM 892 C C . GLY A 1 110 ? -12.754 -9.968 4.184 1.00 94.00 110 GLY A C 1
ATOM 893 O O . GLY A 1 110 ? -12.949 -8.760 4.054 1.00 94.00 110 GLY A O 1
ATOM 894 N N . THR A 1 111 ? -13.447 -10.701 5.050 1.00 94.19 111 THR A N 1
ATOM 895 C CA . THR A 1 111 ? -14.554 -10.190 5.869 1.00 94.19 111 THR A CA 1
ATOM 896 C C . THR A 1 111 ? -14.139 -10.058 7.327 1.00 94.19 111 THR A C 1
ATOM 898 O O . THR A 1 111 ? -13.291 -10.804 7.808 1.00 94.19 111 THR A O 1
ATOM 901 N N . TYR A 1 112 ? -14.724 -9.101 8.051 1.00 94.19 112 TYR A N 1
ATOM 902 C CA . TYR A 1 112 ? -14.498 -8.996 9.495 1.00 94.19 112 TYR A CA 1
ATOM 903 C C . TYR A 1 112 ? -15.024 -10.259 10.207 1.00 94.19 112 TYR A C 1
ATOM 905 O O . TYR A 1 112 ? -16.088 -10.748 9.822 1.00 94.19 112 TYR A O 1
ATOM 913 N N . PRO A 1 113 ? -14.317 -10.803 11.217 1.00 93.56 113 PRO A N 1
ATOM 914 C CA . PRO A 1 113 ? -13.022 -10.366 11.764 1.00 93.56 113 PRO A CA 1
ATOM 915 C C . PRO A 1 113 ? -11.788 -10.951 11.047 1.00 93.56 113 PRO A C 1
ATOM 917 O O . PRO A 1 113 ? -10.657 -10.587 11.358 1.00 93.56 113 PRO A O 1
ATOM 920 N N . ASN A 1 114 ? -11.985 -11.827 10.063 1.00 93.94 114 ASN A N 1
ATOM 921 C CA . ASN A 1 114 ? -10.944 -12.600 9.376 1.00 93.94 114 ASN A CA 1
ATOM 922 C C . ASN A 1 114 ? -10.371 -11.891 8.135 1.00 93.94 114 ASN A C 1
ATOM 924 O O . ASN A 1 114 ? -10.183 -12.501 7.078 1.00 93.94 114 ASN A O 1
ATOM 928 N N . ARG A 1 115 ? -10.098 -10.589 8.248 1.00 95.88 115 ARG A N 1
ATOM 929 C CA . ARG A 1 115 ? -9.477 -9.817 7.166 1.00 95.88 115 ARG A CA 1
ATOM 930 C C . ARG A 1 115 ? -7.997 -10.158 7.063 1.00 95.88 115 ARG A C 1
ATOM 932 O O . ARG A 1 115 ? -7.292 -10.184 8.069 1.00 95.88 115 ARG A O 1
ATOM 939 N N . LYS A 1 116 ? -7.537 -10.381 5.836 1.00 96.88 116 LYS A N 1
ATOM 940 C CA . LYS A 1 116 ? -6.145 -10.724 5.514 1.00 96.88 116 LYS A CA 1
ATOM 941 C C . LYS A 1 116 ? -5.352 -9.539 4.983 1.00 96.88 116 LYS A C 1
ATOM 943 O O . LYS A 1 116 ? -4.135 -9.608 4.924 1.00 96.88 116 LYS A O 1
ATOM 948 N N . GLY A 1 117 ? -6.013 -8.445 4.620 1.00 97.75 117 GLY A N 1
ATOM 949 C CA . GLY A 1 117 ? -5.317 -7.289 4.081 1.00 97.75 117 GLY A CA 1
ATOM 950 C C . GLY A 1 117 ? -6.195 -6.069 3.885 1.00 97.75 117 GLY A C 1
ATOM 951 O O . GLY A 1 117 ? -7.406 -6.091 4.129 1.00 97.75 117 GLY A O 1
ATOM 952 N N . ILE A 1 118 ? -5.552 -4.993 3.459 1.00 98.25 118 ILE A N 1
ATOM 953 C CA . ILE A 1 118 ? -6.149 -3.679 3.253 1.00 98.25 118 ILE A CA 1
ATOM 954 C C . ILE A 1 118 ? -5.543 -3.049 2.006 1.00 98.25 118 ILE A C 1
ATOM 956 O O . ILE A 1 118 ? -4.324 -2.999 1.857 1.00 98.25 118 ILE A O 1
ATOM 960 N N . LYS A 1 119 ? -6.405 -2.557 1.118 1.00 98.00 119 LYS A N 1
ATOM 961 C CA . LYS A 1 119 ? -6.034 -1.717 -0.013 1.00 98.00 119 LYS A CA 1
ATOM 962 C C . LYS A 1 119 ? -6.487 -0.286 0.254 1.00 98.00 119 LYS A C 1
ATOM 964 O O . LYS A 1 119 ? -7.673 -0.039 0.482 1.00 98.00 119 LYS A O 1
ATOM 969 N N . VAL A 1 120 ? -5.543 0.645 0.199 1.00 97.44 120 VAL A N 1
ATOM 970 C CA . VAL A 1 120 ? -5.769 2.090 0.300 1.00 97.44 120 VAL A CA 1
ATOM 971 C C . VAL A 1 120 ? -5.506 2.706 -1.064 1.00 97.44 120 VAL A C 1
ATOM 973 O O . VAL A 1 120 ? -4.429 2.534 -1.628 1.00 97.44 120 VAL A O 1
ATOM 976 N N . ALA A 1 121 ? -6.496 3.406 -1.606 1.00 95.62 121 ALA A N 1
ATOM 977 C CA . ALA A 1 121 ? -6.466 3.975 -2.944 1.00 95.62 121 ALA A CA 1
ATOM 978 C C . ALA A 1 121 ? -6.763 5.476 -2.916 1.00 95.62 121 ALA A C 1
ATOM 980 O O . ALA A 1 121 ? -7.790 5.914 -2.393 1.00 95.62 121 ALA A O 1
ATOM 981 N N . LYS A 1 122 ? -5.894 6.266 -3.543 1.00 92.44 122 LYS A N 1
ATOM 982 C CA . LYS A 1 122 ? -6.072 7.700 -3.746 1.00 92.44 122 LYS A CA 1
ATOM 983 C C . LYS A 1 122 ? -6.694 7.949 -5.108 1.00 92.44 122 LYS A C 1
ATOM 985 O O . LYS A 1 122 ? -6.123 7.591 -6.140 1.00 92.44 122 LYS A O 1
ATOM 990 N N . HIS A 1 123 ? -7.840 8.607 -5.112 1.00 86.38 123 HIS A N 1
ATOM 991 C CA . HIS A 1 123 ? -8.526 8.995 -6.331 1.00 86.38 123 HIS A CA 1
ATOM 992 C C . HIS A 1 123 ? -8.221 10.455 -6.649 1.00 86.38 123 HIS A C 1
ATOM 994 O O . HIS A 1 123 ? -8.330 11.326 -5.784 1.00 86.38 123 HIS A O 1
ATOM 1000 N N . SER A 1 124 ? -7.837 10.715 -7.893 1.00 77.25 124 SER A N 1
ATOM 1001 C CA . SER A 1 124 ? -7.804 12.065 -8.442 1.00 77.25 124 SER A CA 1
ATOM 1002 C C . SER A 1 124 ? -9.158 12.384 -9.055 1.00 77.25 124 SER A C 1
ATOM 1004 O O . SER A 1 124 ? -9.761 11.538 -9.717 1.00 77.25 124 SER A O 1
ATOM 1006 N N . ILE A 1 125 ? -9.610 13.611 -8.843 1.00 71.88 125 ILE A N 1
ATOM 1007 C CA . ILE A 1 125 ? -10.743 14.170 -9.567 1.00 71.88 125 ILE A CA 1
ATOM 1008 C C . ILE A 1 125 ? -10.190 14.699 -10.889 1.00 71.88 125 ILE A C 1
ATOM 1010 O O . ILE A 1 125 ? -9.281 15.530 -10.871 1.00 71.88 125 ILE A O 1
ATOM 1014 N N . GLN A 1 126 ? -10.698 14.194 -12.007 1.00 68.25 126 GLN A N 1
ATOM 1015 C CA . GLN A 1 126 ? -10.321 14.638 -13.347 1.00 68.25 126 GLN A CA 1
ATOM 1016 C C . GLN A 1 126 ? -11.580 15.006 -14.131 1.00 68.25 126 GLN A C 1
ATOM 1018 O O . GLN A 1 126 ? -12.654 14.473 -13.871 1.00 68.25 126 GLN A O 1
ATOM 1023 N N . GLU A 1 127 ? -11.467 15.946 -15.063 1.00 65.19 127 GLU A N 1
ATOM 1024 C CA . GLU A 1 127 ? -12.551 16.267 -15.990 1.00 65.19 127 GLU A CA 1
ATOM 1025 C C . GLU A 1 127 ? -12.408 15.358 -17.215 1.00 65.19 127 GLU A C 1
ATOM 1027 O O . GLU A 1 127 ? -11.480 15.508 -18.006 1.00 65.19 127 GLU A O 1
ATOM 1032 N N . GLY A 1 128 ? -13.275 14.353 -17.303 1.00 64.00 128 GLY A N 1
ATOM 1033 C CA . GLY A 1 128 ? -13.376 13.428 -18.422 1.00 64.00 128 GLY A CA 1
ATOM 1034 C C . GLY A 1 128 ? -14.365 13.912 -19.484 1.00 64.00 128 GLY A C 1
ATOM 1035 O O . GLY A 1 128 ? -15.020 14.949 -19.358 1.00 64.00 128 GLY A O 1
ATOM 1036 N N . LYS A 1 129 ? -14.517 13.115 -20.547 1.00 65.31 129 LYS A N 1
ATOM 1037 C CA . LYS A 1 129 ? -15.396 13.434 -21.690 1.00 65.31 129 LYS A CA 1
ATOM 1038 C C . LYS A 1 129 ? -16.872 13.568 -21.295 1.00 65.31 129 LYS A C 1
ATOM 1040 O O . LYS A 1 129 ? -17.612 14.268 -21.979 1.00 65.31 129 LYS A O 1
ATOM 1045 N N . ASN A 1 130 ? -17.280 12.935 -20.193 1.00 67.94 130 ASN A N 1
ATOM 1046 C CA . ASN A 1 130 ? -18.648 12.960 -19.672 1.00 67.94 130 ASN A CA 1
ATOM 1047 C C . ASN A 1 130 ? -18.789 13.798 -18.383 1.00 67.94 130 ASN A C 1
ATOM 1049 O O . ASN A 1 130 ? -19.777 13.655 -17.661 1.00 67.94 130 ASN A O 1
ATOM 1053 N N . GLY A 1 131 ? -17.822 14.673 -18.087 1.00 70.81 131 GLY A N 1
ATOM 1054 C CA . GLY A 1 131 ? -17.801 15.517 -16.891 1.00 70.81 131 GLY A CA 1
ATOM 1055 C C . GLY A 1 131 ? -16.779 15.054 -15.854 1.00 70.81 131 GLY A C 1
ATOM 1056 O O . GLY A 1 131 ? -15.776 14.434 -16.183 1.00 70.81 131 GLY A O 1
ATOM 1057 N N . ILE A 1 132 ? -17.002 15.389 -14.582 1.00 66.75 132 ILE A N 1
ATOM 1058 C CA . ILE A 1 132 ? -16.047 15.092 -13.506 1.00 66.75 132 ILE A CA 1
ATOM 1059 C C . ILE A 1 132 ? -16.035 13.586 -13.197 1.00 66.75 132 ILE A C 1
ATOM 1061 O O . ILE A 1 132 ? -16.997 13.046 -12.648 1.00 66.75 132 ILE A O 1
ATOM 1065 N N . GLU A 1 133 ? -14.916 12.927 -13.474 1.00 68.38 133 GLU A N 1
ATOM 1066 C CA . GLU A 1 133 ? -14.687 11.503 -13.248 1.00 68.38 133 GLU A CA 1
ATOM 1067 C C . GLU A 1 133 ? -13.669 11.279 -12.114 1.00 68.38 133 GLU A C 1
ATOM 1069 O O . GLU A 1 133 ? -12.735 12.056 -11.889 1.00 68.38 133 GLU A O 1
ATOM 1074 N N . LYS A 1 134 ? -13.875 10.207 -11.338 1.00 67.12 134 LYS A N 1
ATOM 1075 C CA . LYS A 1 134 ? -12.948 9.782 -10.281 1.00 67.12 134 LYS A CA 1
ATOM 1076 C C . LYS A 1 134 ? -12.064 8.673 -10.831 1.00 67.12 134 LYS A C 1
ATOM 1078 O O . LYS A 1 134 ? -12.541 7.558 -11.018 1.00 67.12 134 LYS A O 1
ATOM 1083 N N . ALA A 1 135 ? -10.782 8.960 -11.006 1.00 74.31 135 ALA A N 1
ATOM 1084 C CA . ALA A 1 135 ? -9.796 7.970 -11.422 1.00 74.31 135 ALA A CA 1
ATOM 1085 C C . ALA A 1 135 ? -8.923 7.560 -10.228 1.00 74.31 135 ALA A C 1
ATOM 1087 O O . ALA A 1 135 ? -8.400 8.417 -9.509 1.00 74.31 135 ALA A O 1
ATOM 1088 N N . GLU A 1 136 ? -8.760 6.253 -9.996 1.00 81.12 136 GLU A N 1
ATOM 1089 C CA . GLU A 1 136 ? -7.757 5.734 -9.058 1.00 81.12 136 GLU A CA 1
ATOM 1090 C C . GLU A 1 136 ? -6.371 6.124 -9.580 1.00 81.12 136 GLU A C 1
ATOM 1092 O O . GLU A 1 136 ? -5.943 5.631 -10.615 1.00 81.12 136 GLU A O 1
ATOM 1097 N N . SER A 1 137 ? -5.682 7.014 -8.869 1.00 87.44 137 SER A N 1
ATOM 1098 C CA . SER A 1 137 ? -4.369 7.535 -9.270 1.00 87.44 137 SER A CA 1
ATOM 1099 C C . SER A 1 137 ? -3.224 6.698 -8.711 1.00 87.44 137 SER A C 1
ATOM 1101 O O . SER A 1 137 ? -2.232 6.437 -9.384 1.00 87.44 137 SER A O 1
ATOM 1103 N N . LYS A 1 138 ? -3.354 6.266 -7.455 1.00 94.56 138 LYS A N 1
ATOM 1104 C CA . LYS A 1 138 ? -2.355 5.462 -6.759 1.00 94.56 138 LYS A CA 1
ATOM 1105 C C . LYS A 1 138 ? -3.034 4.556 -5.748 1.00 94.56 138 LYS A C 1
ATOM 1107 O O . LYS A 1 138 ? -4.007 4.977 -5.120 1.00 94.56 138 LYS A O 1
ATOM 1112 N N . SER A 1 139 ? -2.497 3.369 -5.518 1.00 97.56 139 SER A N 1
ATOM 1113 C CA . SER A 1 139 ? -2.914 2.539 -4.392 1.00 97.56 139 SER A CA 1
ATOM 1114 C C . SER A 1 139 ? -1.796 1.682 -3.823 1.00 97.56 139 SER A C 1
ATOM 1116 O O . SER A 1 139 ? -0.798 1.411 -4.484 1.00 97.56 139 SER A O 1
ATOM 1118 N N . ILE A 1 140 ? -1.980 1.281 -2.569 1.00 98.56 140 ILE A N 1
ATOM 1119 C CA . ILE A 1 140 ? -1.180 0.267 -1.897 1.00 98.56 140 ILE A CA 1
ATOM 1120 C C . ILE A 1 140 ? -2.112 -0.813 -1.380 1.00 98.56 140 ILE A C 1
ATOM 1122 O O . ILE A 1 140 ? -3.152 -0.514 -0.794 1.00 98.56 140 ILE A O 1
ATOM 1126 N N . LEU A 1 141 ? -1.739 -2.063 -1.599 1.00 98.56 141 LEU A N 1
ATOM 1127 C CA . LEU A 1 141 ? -2.337 -3.232 -0.994 1.00 98.56 141 LEU A CA 1
ATOM 1128 C C . LEU A 1 141 ? -1.306 -3.881 -0.075 1.00 98.56 141 LEU A C 1
ATOM 1130 O O . LEU A 1 141 ? -0.185 -4.163 -0.492 1.00 98.56 141 LEU A O 1
ATOM 1134 N N . LEU A 1 142 ? -1.724 -4.119 1.162 1.00 98.69 142 LEU A N 1
ATOM 1135 C CA . LEU A 1 142 ? -0.944 -4.788 2.192 1.00 98.69 142 LEU A CA 1
ATOM 1136 C C . LEU A 1 142 ? -1.670 -6.070 2.591 1.00 98.69 142 LEU A C 1
ATOM 1138 O O . LEU A 1 142 ? -2.812 -6.004 3.062 1.00 98.69 142 LEU A O 1
ATOM 1142 N N . GLU A 1 143 ? -1.019 -7.217 2.419 1.00 98.56 143 GLU A N 1
ATOM 1143 C CA . GLU A 1 143 ? -1.514 -8.504 2.915 1.00 98.56 143 GLU A CA 1
ATOM 1144 C C . GLU A 1 143 ? -0.689 -8.979 4.105 1.00 98.56 143 GLU A C 1
ATOM 1146 O O . GLU A 1 143 ? 0.521 -8.769 4.173 1.00 98.56 143 GLU A O 1
ATOM 1151 N N . PHE A 1 144 ? -1.359 -9.636 5.045 1.00 97.88 144 PHE A N 1
ATOM 1152 C CA . PHE A 1 144 ? -0.783 -10.092 6.295 1.00 97.88 144 PHE A CA 1
ATOM 1153 C C . PHE A 1 144 ? -1.010 -11.586 6.481 1.00 97.88 144 PHE A C 1
ATOM 1155 O O . PHE A 1 144 ? -2.135 -12.086 6.385 1.00 97.88 144 PHE A O 1
ATOM 1162 N N . THR A 1 145 ? 0.053 -12.278 6.877 1.00 95.38 145 THR A N 1
ATOM 1163 C CA . THR A 1 145 ? -0.006 -13.642 7.398 1.00 95.38 145 THR A CA 1
ATOM 1164 C C . THR A 1 145 ? 0.163 -13.575 8.912 1.00 95.38 145 THR A C 1
ATOM 1166 O O . THR A 1 145 ? 1.248 -13.328 9.435 1.00 95.38 145 THR A O 1
ATOM 1169 N N . GLY A 1 146 ? -0.945 -13.728 9.642 1.00 90.81 146 GLY A N 1
ATOM 1170 C CA . GLY A 1 146 ? -0.967 -13.518 11.091 1.00 90.81 146 GLY A CA 1
ATOM 1171 C C . GLY A 1 146 ? -0.759 -12.043 11.455 1.00 90.81 146 GLY A C 1
ATOM 1172 O O . GLY A 1 146 ? -1.640 -11.211 11.213 1.00 90.81 146 GLY A O 1
ATOM 1173 N N . THR A 1 147 ? 0.377 -11.729 12.076 1.00 90.69 147 THR A N 1
ATOM 1174 C CA . THR A 1 147 ? 0.810 -10.359 12.417 1.00 90.69 147 THR A CA 1
ATOM 1175 C C . THR A 1 147 ? 1.844 -9.801 11.443 1.00 90.69 147 THR A C 1
ATOM 1177 O O . THR A 1 147 ? 2.150 -8.616 11.508 1.00 90.69 147 THR A O 1
ATOM 1180 N N . THR A 1 148 ? 2.373 -10.637 10.553 1.00 94.31 148 THR A N 1
ATOM 1181 C CA . THR A 1 148 ? 3.503 -10.304 9.686 1.00 94.31 148 THR A CA 1
ATOM 1182 C C . THR A 1 148 ? 3.003 -9.816 8.334 1.00 94.31 148 THR A C 1
ATOM 1184 O O . THR A 1 148 ? 2.121 -10.442 7.742 1.00 94.31 148 THR A O 1
ATOM 1187 N N . LEU A 1 149 ? 3.556 -8.702 7.848 1.00 97.62 149 LEU A N 1
ATOM 1188 C CA . LEU A 1 149 ? 3.327 -8.220 6.487 1.00 97.62 149 LEU A CA 1
ATOM 1189 C C . LEU A 1 149 ? 3.927 -9.235 5.508 1.00 97.62 149 LEU A C 1
ATOM 1191 O O . LEU A 1 149 ? 5.121 -9.508 5.562 1.00 97.62 149 LEU A O 1
ATOM 1195 N N . SER A 1 150 ? 3.089 -9.826 4.662 1.00 97.19 150 SER A N 1
ATOM 1196 C CA . SER A 1 150 ? 3.479 -10.922 3.769 1.00 97.19 150 SER A CA 1
ATOM 1197 C C . SER A 1 150 ? 3.421 -10.561 2.294 1.00 97.19 150 SER A C 1
ATOM 1199 O O . SER A 1 150 ? 3.859 -11.358 1.484 1.00 97.19 150 SER A O 1
ATOM 1201 N N . LYS A 1 151 ? 2.842 -9.416 1.924 1.00 98.38 151 LYS A N 1
ATOM 1202 C CA . LYS A 1 151 ? 2.824 -8.945 0.537 1.00 98.38 151 LYS A CA 1
ATOM 1203 C C . LYS A 1 151 ? 2.587 -7.446 0.484 1.00 98.38 151 LYS A C 1
ATOM 1205 O O . LYS A 1 151 ? 1.701 -6.939 1.183 1.00 98.38 151 LYS A O 1
ATOM 1210 N N . VAL A 1 152 ? 3.313 -6.765 -0.395 1.00 98.50 152 VAL A N 1
ATOM 1211 C CA . VAL A 1 152 ? 3.086 -5.361 -0.740 1.00 98.50 152 VAL A CA 1
ATOM 1212 C C . VAL A 1 152 ? 2.866 -5.244 -2.240 1.00 98.50 152 VAL A C 1
ATOM 1214 O O . VAL A 1 152 ? 3.705 -5.638 -3.045 1.00 98.50 152 VAL A O 1
ATOM 1217 N N . VAL A 1 153 ? 1.739 -4.651 -2.632 1.00 98.50 153 VAL A N 1
ATOM 1218 C CA . VAL A 1 153 ? 1.491 -4.263 -4.024 1.00 98.50 153 VAL A CA 1
ATOM 1219 C C . VAL A 1 153 ? 1.234 -2.770 -4.071 1.00 98.50 153 VAL A C 1
ATOM 1221 O O . VAL A 1 153 ? 0.279 -2.298 -3.460 1.00 98.50 153 VAL A O 1
ATOM 1224 N N . THR A 1 154 ? 2.048 -2.018 -4.806 1.00 97.94 154 THR A N 1
ATOM 1225 C CA . THR A 1 154 ? 1.769 -0.607 -5.094 1.00 97.94 154 THR A CA 1
ATOM 1226 C C . THR A 1 154 ? 1.401 -0.437 -6.555 1.00 97.94 154 THR A C 1
ATOM 1228 O O . THR A 1 154 ? 1.954 -1.096 -7.431 1.00 97.94 154 THR A O 1
ATOM 1231 N N . GLU A 1 155 ? 0.449 0.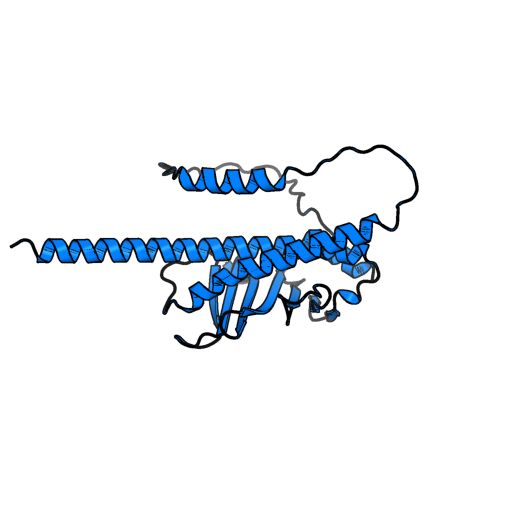446 -6.827 1.00 96.56 155 GLU A N 1
ATOM 1232 C CA . GLU A 1 155 ? 0.027 0.806 -8.174 1.00 96.56 155 GLU A CA 1
ATOM 1233 C C . GLU A 1 155 ? 0.057 2.321 -8.337 1.00 96.56 155 GLU A C 1
ATOM 1235 O O . GLU A 1 155 ? -0.372 3.066 -7.455 1.00 96.56 155 GLU A O 1
ATOM 1240 N N . VAL A 1 156 ? 0.531 2.773 -9.492 1.00 94.62 156 VAL A N 1
ATOM 1241 C CA . VAL A 1 156 ? 0.445 4.154 -9.958 1.00 94.62 156 VAL A CA 1
ATOM 1242 C C . VAL A 1 156 ? -0.177 4.123 -11.344 1.00 94.62 156 VAL A C 1
ATOM 1244 O O . VAL A 1 156 ? 0.356 3.492 -12.255 1.00 94.62 156 VAL A O 1
ATOM 1247 N N . LYS A 1 157 ? -1.311 4.799 -11.490 1.00 91.56 157 LYS A N 1
ATOM 1248 C CA . LYS A 1 157 ? -2.042 4.962 -12.741 1.00 91.56 157 LYS A CA 1
ATOM 1249 C C . LYS A 1 157 ? -1.973 6.428 -13.144 1.00 91.56 157 LYS A C 1
ATOM 1251 O O . LYS A 1 157 ? -2.263 7.318 -12.346 1.00 91.56 157 LYS A O 1
ATOM 1256 N N . SER A 1 158 ? -1.578 6.672 -14.382 1.00 86.44 158 SER A N 1
ATOM 1257 C CA . SER A 1 158 ? -1.573 7.993 -14.994 1.00 86.44 158 SER A CA 1
ATOM 1258 C C . SER A 1 158 ? -2.340 7.920 -16.298 1.00 86.44 158 SER A C 1
ATOM 1260 O O . SER A 1 158 ? -2.088 7.038 -17.112 1.00 86.44 158 SER A O 1
ATOM 1262 N N . GLU A 1 159 ? -3.232 8.873 -16.503 1.00 83.00 159 GLU A N 1
ATOM 1263 C CA . GLU A 1 159 ? -3.999 9.030 -17.729 1.00 83.00 159 GLU A CA 1
ATOM 1264 C C . GLU A 1 159 ? -3.811 10.463 -18.227 1.00 83.00 159 GLU A C 1
ATOM 1266 O O . GLU A 1 159 ? -3.796 11.412 -17.439 1.00 83.00 159 GLU A O 1
ATOM 1271 N N . SER A 1 160 ? -3.577 10.612 -19.528 1.00 78.00 160 SER A N 1
ATOM 1272 C CA . SER A 1 160 ? -3.523 11.924 -20.174 1.00 78.00 160 SER A CA 1
ATOM 1273 C C . SER A 1 160 ? -4.923 12.525 -20.268 1.00 78.00 160 SER A C 1
ATOM 1275 O O . SER A 1 160 ? -5.896 11.797 -20.404 1.00 78.00 160 SER A O 1
ATOM 1277 N N . MET A 1 161 ? -5.038 13.857 -20.236 1.00 71.75 161 MET A N 1
ATOM 1278 C CA . MET A 1 161 ? -6.342 14.551 -20.191 1.00 71.75 161 MET A CA 1
ATOM 1279 C C . MET A 1 161 ? -7.278 14.216 -21.366 1.00 71.75 161 MET A C 1
ATOM 1281 O O . MET A 1 161 ? -8.490 14.350 -21.254 1.00 71.75 161 MET A O 1
ATOM 1285 N N . ASP A 1 162 ? -6.727 13.800 -22.504 1.00 74.81 162 ASP A N 1
ATOM 1286 C CA . ASP A 1 162 ? -7.475 13.393 -23.695 1.00 74.81 162 ASP A CA 1
ATOM 1287 C C . ASP A 1 162 ? -7.837 11.890 -23.718 1.00 74.81 162 ASP A C 1
ATOM 1289 O O . ASP A 1 162 ? -8.528 11.429 -24.638 1.00 74.81 162 ASP A O 1
ATOM 1293 N N . GLY A 1 163 ? -7.394 11.134 -22.707 1.00 72.38 163 GLY A N 1
ATOM 1294 C CA . GLY A 1 163 ? -7.534 9.682 -22.582 1.00 72.38 163 GLY A CA 1
ATOM 1295 C C . GLY A 1 163 ? -6.689 8.890 -23.584 1.00 72.38 163 GLY A C 1
ATOM 1296 O O . GLY A 1 163 ? -6.934 7.704 -23.785 1.00 72.38 163 GLY A O 1
ATOM 1297 N N . SER A 1 164 ? -5.739 9.533 -24.275 1.00 78.06 164 SER A N 1
ATOM 1298 C CA . SER A 1 164 ? -4.948 8.890 -25.337 1.00 78.06 164 SER A CA 1
ATOM 1299 C C . SER A 1 164 ? -3.825 7.999 -24.803 1.00 78.06 164 SER A C 1
ATOM 1301 O O . SER A 1 164 ? -3.441 7.026 -25.451 1.00 78.06 164 SER A O 1
ATOM 1303 N N . ASP A 1 165 ? -3.317 8.338 -23.620 1.00 80.38 165 ASP A N 1
ATOM 1304 C CA . ASP A 1 165 ? -2.158 7.715 -23.000 1.00 80.38 165 ASP A CA 1
ATOM 1305 C C . ASP A 1 165 ? -2.500 7.326 -21.560 1.00 80.38 165 ASP A C 1
ATOM 1307 O O . ASP A 1 165 ? -2.589 8.186 -20.681 1.00 80.38 165 ASP A O 1
ATOM 1311 N N . ILE A 1 166 ? -2.653 6.022 -21.329 1.00 85.00 166 ILE A N 1
ATOM 1312 C CA . ILE A 1 166 ? -2.835 5.396 -20.020 1.00 85.00 166 ILE A CA 1
ATOM 1313 C C . ILE A 1 166 ? -1.568 4.609 -19.696 1.00 85.00 166 ILE A C 1
ATOM 1315 O O . ILE A 1 166 ? -1.123 3.753 -20.463 1.00 85.00 166 ILE A O 1
ATOM 1319 N N . THR A 1 167 ? -0.973 4.910 -18.547 1.00 88.62 167 THR A N 1
ATOM 1320 C CA . THR A 1 167 ? 0.190 4.204 -18.008 1.00 88.62 167 THR A CA 1
ATOM 1321 C C . THR A 1 167 ? -0.140 3.651 -16.630 1.00 88.62 167 THR A C 1
ATOM 1323 O O . THR A 1 167 ? -0.564 4.391 -15.743 1.00 88.62 167 THR A O 1
ATOM 1326 N N . LEU A 1 168 ? 0.097 2.359 -16.439 1.00 91.81 168 LEU A N 1
ATOM 1327 C CA . LEU A 1 168 ? 0.036 1.666 -15.161 1.00 91.81 168 LEU A CA 1
ATOM 1328 C C . LEU A 1 168 ? 1.442 1.184 -14.803 1.00 91.81 168 LEU A C 1
ATOM 1330 O O . LEU A 1 168 ? 2.107 0.513 -15.588 1.00 91.81 168 LEU A O 1
ATOM 1334 N N . ILE A 1 169 ? 1.878 1.501 -13.592 1.00 93.94 169 ILE A N 1
ATOM 1335 C CA . ILE A 1 169 ? 3.069 0.930 -12.971 1.00 93.94 169 ILE A CA 1
ATOM 1336 C C . ILE A 1 169 ? 2.601 0.205 -11.718 1.00 93.94 169 ILE A C 1
ATOM 1338 O O . ILE A 1 169 ? 2.045 0.828 -10.816 1.00 93.94 169 ILE A O 1
ATOM 1342 N N . ARG A 1 170 ? 2.824 -1.103 -11.659 1.00 96.69 170 ARG A N 1
ATOM 1343 C CA . ARG A 1 170 ? 2.566 -1.947 -10.497 1.00 96.69 170 ARG A CA 1
ATOM 1344 C C . ARG A 1 170 ? 3.883 -2.528 -10.003 1.00 96.69 170 ARG A C 1
ATOM 1346 O O . ARG A 1 170 ? 4.617 -3.135 -10.776 1.00 96.69 170 ARG A O 1
ATOM 1353 N N . LEU A 1 171 ? 4.155 -2.375 -8.716 1.00 97.44 171 LEU A N 1
ATOM 1354 C CA . LEU A 1 171 ? 5.249 -3.051 -8.029 1.00 97.44 171 LEU A CA 1
ATOM 1355 C C . LEU A 1 171 ? 4.658 -4.108 -7.116 1.00 97.44 171 LEU A C 1
ATOM 1357 O O . LEU A 1 171 ? 3.663 -3.854 -6.439 1.00 97.44 171 LEU A O 1
ATOM 1361 N N . THR A 1 172 ? 5.233 -5.300 -7.127 1.00 97.94 172 THR A N 1
ATOM 1362 C CA . THR A 1 172 ? 4.807 -6.406 -6.272 1.00 97.94 172 THR A CA 1
ATOM 1363 C C . THR A 1 172 ? 6.016 -6.982 -5.572 1.00 97.94 172 THR A C 1
ATOM 1365 O O . THR A 1 172 ? 6.938 -7.444 -6.233 1.00 97.94 172 THR A O 1
ATOM 1368 N N . ASP A 1 173 ? 5.973 -6.947 -4.252 1.00 97.12 173 ASP A N 1
ATOM 1369 C CA . ASP A 1 173 ? 6.916 -7.610 -3.367 1.00 97.12 173 ASP A CA 1
ATOM 1370 C C . ASP A 1 173 ? 6.136 -8.685 -2.594 1.00 97.12 173 ASP A C 1
ATOM 1372 O O . ASP A 1 173 ? 5.146 -8.385 -1.913 1.00 97.12 173 ASP A O 1
ATOM 1376 N N . GLU A 1 174 ? 6.515 -9.946 -2.795 1.00 96.75 174 GLU A N 1
ATOM 1377 C CA . GLU A 1 174 ? 5.873 -11.109 -2.171 1.00 96.75 174 GLU A CA 1
ATOM 1378 C C . GLU A 1 174 ? 6.553 -11.497 -0.844 1.00 96.75 174 GLU A C 1
ATOM 1380 O O . GLU A 1 174 ? 6.031 -12.349 -0.124 1.00 96.75 174 GLU A O 1
ATOM 1385 N N . THR A 1 175 ? 7.690 -10.885 -0.501 1.00 94.44 175 THR A N 1
ATOM 1386 C CA . THR A 1 175 ? 8.494 -11.185 0.693 1.00 94.44 175 THR A CA 1
ATOM 1387 C C . THR A 1 175 ? 9.108 -9.916 1.318 1.00 94.44 175 THR A C 1
ATOM 1389 O O . THR A 1 175 ? 10.282 -9.898 1.674 1.00 94.44 175 THR A O 1
ATOM 1392 N N . PRO A 1 176 ? 8.301 -8.880 1.638 1.00 92.75 176 PRO A N 1
ATOM 1393 C CA . PRO A 1 176 ? 8.781 -7.532 1.985 1.00 92.75 176 PRO A CA 1
ATOM 1394 C C . PRO A 1 176 ? 9.609 -7.439 3.280 1.00 92.75 176 PRO A C 1
ATOM 1396 O O . PRO A 1 176 ? 10.111 -6.381 3.623 1.00 92.75 176 PRO A O 1
ATOM 1399 N N . LEU A 1 177 ? 9.727 -8.500 4.074 1.00 92.19 177 LEU A N 1
ATOM 1400 C CA . LEU A 1 177 ? 10.504 -8.496 5.323 1.00 92.19 177 LEU A CA 1
ATOM 1401 C C . LEU A 1 177 ? 11.712 -9.439 5.269 1.00 92.19 177 LEU A C 1
ATOM 1403 O O . LEU A 1 177 ? 12.329 -9.704 6.303 1.00 92.19 177 LEU A O 1
ATOM 1407 N N . ASP A 1 178 ? 12.037 -9.973 4.092 1.00 91.06 178 ASP A N 1
ATOM 1408 C CA . ASP A 1 178 ? 13.282 -10.700 3.885 1.00 91.06 178 ASP A CA 1
ATOM 1409 C C . ASP A 1 178 ? 14.473 -9.738 3.692 1.00 91.06 178 ASP A C 1
ATOM 1411 O O . ASP A 1 178 ? 14.375 -8.532 3.907 1.00 91.06 178 ASP A O 1
ATOM 1415 N N . GLN A 1 179 ? 15.655 -10.271 3.381 1.00 85.00 179 GLN A N 1
ATOM 1416 C CA . GLN A 1 179 ? 16.844 -9.441 3.154 1.00 85.00 179 GLN A CA 1
ATOM 1417 C C . GLN A 1 179 ? 17.016 -9.018 1.686 1.00 85.00 179 GLN A C 1
ATOM 1419 O O . GLN A 1 179 ? 17.852 -8.151 1.409 1.00 85.00 179 GLN A O 1
ATOM 1424 N N . ASP A 1 180 ? 16.273 -9.621 0.756 1.00 87.12 180 ASP A N 1
ATOM 1425 C CA . ASP A 1 180 ? 16.436 -9.434 -0.684 1.00 87.12 180 ASP A CA 1
ATOM 1426 C C . ASP A 1 180 ? 15.392 -8.474 -1.252 1.00 87.12 180 ASP A C 1
ATOM 1428 O O . ASP A 1 180 ? 14.411 -8.850 -1.867 1.00 87.12 180 ASP A O 1
ATOM 1432 N N . VAL A 1 18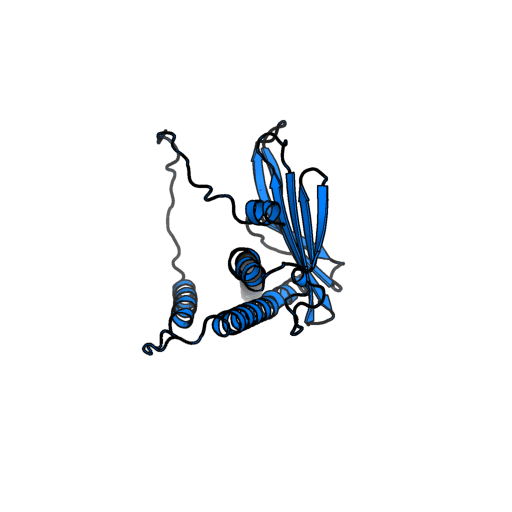1 ? 15.685 -7.183 -1.140 1.00 87.94 181 VAL A N 1
ATOM 1433 C CA . VAL A 1 181 ? 14.815 -6.116 -1.657 1.00 87.94 181 VAL A CA 1
ATOM 1434 C C . VAL A 1 181 ? 14.873 -5.985 -3.190 1.00 87.94 181 VAL A C 1
ATOM 1436 O O . VAL A 1 181 ? 14.217 -5.117 -3.763 1.00 87.94 181 VAL A O 1
ATOM 1439 N N . ASP A 1 182 ? 15.741 -6.719 -3.891 1.00 88.62 182 ASP A N 1
ATOM 1440 C CA . ASP A 1 182 ? 15.817 -6.610 -5.353 1.00 88.62 182 ASP A CA 1
ATOM 1441 C C . ASP A 1 182 ? 14.799 -7.508 -6.081 1.00 88.62 182 ASP A C 1
ATOM 1443 O O . ASP A 1 182 ? 14.679 -7.393 -7.304 1.00 88.62 182 ASP A O 1
ATOM 1447 N N . ASP A 1 183 ? 14.055 -8.361 -5.368 1.00 89.44 183 ASP A N 1
ATOM 1448 C CA . ASP A 1 183 ? 13.085 -9.324 -5.922 1.00 89.44 183 ASP A CA 1
ATOM 1449 C C . ASP A 1 183 ? 11.734 -8.710 -6.308 1.00 89.44 183 ASP A C 1
ATOM 1451 O O . ASP A 1 183 ? 10.891 -9.359 -6.937 1.00 89.44 183 ASP A O 1
ATOM 1455 N N . ILE A 1 184 ? 11.586 -7.414 -6.028 1.00 94.00 184 ILE A N 1
ATOM 1456 C CA . ILE A 1 184 ? 10.439 -6.604 -6.402 1.00 94.00 184 ILE A CA 1
ATOM 1457 C C . ILE A 1 184 ? 10.167 -6.767 -7.894 1.00 94.00 184 ILE A C 1
ATOM 1459 O O . ILE A 1 184 ? 10.986 -6.468 -8.771 1.00 94.00 184 ILE A O 1
ATOM 1463 N N . LEU A 1 185 ? 8.946 -7.182 -8.186 1.00 95.50 185 LEU A N 1
ATOM 1464 C CA . LEU A 1 185 ? 8.479 -7.405 -9.531 1.00 95.50 185 LEU A CA 1
ATOM 1465 C C . LEU A 1 185 ? 7.838 -6.129 -10.079 1.00 95.50 185 LEU A C 1
ATOM 1467 O O . LEU A 1 185 ? 6.774 -5.704 -9.622 1.00 95.50 185 LEU A O 1
ATOM 1471 N N . LEU A 1 186 ? 8.466 -5.529 -11.090 1.00 94.56 186 LEU A N 1
ATOM 1472 C CA . LEU A 1 186 ? 7.904 -4.406 -11.829 1.00 94.56 186 LEU A CA 1
ATOM 1473 C C . LEU A 1 186 ? 6.998 -4.931 -12.940 1.00 94.56 186 LEU A C 1
ATOM 1475 O O . LEU A 1 186 ? 7.412 -5.713 -13.795 1.00 94.56 186 LEU A O 1
ATOM 1479 N N . HIS A 1 187 ? 5.768 -4.443 -12.956 1.00 94.25 187 HIS A N 1
ATOM 1480 C CA . HIS A 1 187 ? 4.849 -4.546 -14.074 1.00 94.25 187 HIS A CA 1
ATOM 1481 C C . HIS A 1 187 ? 4.544 -3.135 -14.580 1.00 94.25 187 HIS A C 1
ATOM 1483 O O . HIS A 1 187 ? 4.083 -2.283 -13.825 1.00 94.25 187 HIS A O 1
ATOM 1489 N N . SER A 1 188 ? 4.809 -2.883 -15.856 1.00 91.50 188 SER A N 1
ATOM 1490 C CA . SER A 1 188 ? 4.429 -1.652 -16.536 1.00 91.50 188 SER A CA 1
ATOM 1491 C C . SER A 1 188 ? 3.516 -1.980 -17.705 1.00 91.50 188 SER A C 1
ATOM 1493 O O . SER A 1 188 ? 3.847 -2.837 -18.517 1.00 91.50 188 SER A O 1
ATOM 1495 N N . ASP A 1 189 ? 2.398 -1.276 -17.799 1.00 91.38 189 ASP A N 1
ATOM 1496 C CA . ASP A 1 189 ? 1.512 -1.289 -18.954 1.00 91.38 189 ASP A CA 1
ATOM 1497 C C . ASP A 1 189 ? 1.383 0.144 -19.473 1.00 91.38 189 ASP A C 1
ATOM 1499 O O . ASP A 1 189 ? 1.104 1.071 -18.709 1.00 91.38 189 ASP A O 1
ATOM 1503 N N . ARG A 1 190 ? 1.619 0.334 -20.771 1.00 88.44 190 ARG A N 1
ATOM 1504 C CA . ARG A 1 190 ? 1.308 1.578 -21.472 1.00 88.44 190 ARG A CA 1
ATOM 1505 C C . ARG A 1 190 ? 0.451 1.266 -22.688 1.00 88.44 190 ARG A C 1
ATOM 1507 O O . ARG A 1 190 ? 0.948 0.690 -23.657 1.00 88.44 190 ARG A O 1
ATOM 1514 N N . ASN A 1 191 ? -0.804 1.705 -22.666 1.00 86.06 191 ASN A N 1
ATOM 1515 C CA . ASN A 1 191 ? -1.774 1.501 -23.747 1.00 86.06 191 ASN A CA 1
ATOM 1516 C C . ASN A 1 191 ? -1.876 0.027 -24.206 1.00 86.06 191 ASN A C 1
ATOM 1518 O O . ASN A 1 191 ? -1.914 -0.247 -25.408 1.00 86.06 191 ASN A O 1
ATOM 1522 N N . GLY A 1 192 ? -1.858 -0.927 -23.268 1.00 83.19 192 GLY A N 1
ATOM 1523 C CA . GLY A 1 192 ? -1.937 -2.369 -23.526 1.00 83.19 192 GLY A CA 1
ATOM 1524 C C . GLY A 1 192 ? -0.600 -3.033 -23.872 1.00 83.19 192 GLY A C 1
ATOM 1525 O O . GLY A 1 192 ? -0.565 -4.222 -24.189 1.00 83.19 192 GLY A O 1
ATOM 1526 N N . LYS A 1 193 ? 0.514 -2.289 -23.851 1.00 87.94 193 LYS A N 1
ATOM 1527 C CA . LYS A 1 193 ? 1.863 -2.852 -23.999 1.00 87.94 193 LYS A CA 1
ATOM 1528 C C . LYS A 1 193 ? 2.420 -3.182 -22.625 1.00 87.94 193 LYS A C 1
ATOM 1530 O O . LYS A 1 193 ? 3.034 -2.334 -21.979 1.00 87.94 193 LYS A O 1
ATOM 1535 N N . GLU A 1 194 ? 2.217 -4.427 -22.225 1.00 90.88 194 GLU A N 1
ATOM 1536 C CA . GLU A 1 194 ? 2.647 -4.943 -20.933 1.00 90.88 194 GLU A CA 1
ATOM 1537 C C . GLU A 1 194 ? 4.109 -5.400 -20.954 1.00 90.88 194 GLU A C 1
ATOM 1539 O O . GLU A 1 194 ? 4.579 -6.081 -21.869 1.00 90.88 194 GLU A O 1
ATOM 1544 N N . VAL A 1 195 ? 4.836 -5.043 -19.902 1.00 90.44 195 VAL A N 1
ATOM 1545 C CA . VAL A 1 195 ? 6.202 -5.478 -19.633 1.00 90.44 195 VAL A CA 1
ATOM 1546 C C . VAL A 1 195 ? 6.300 -5.847 -18.160 1.00 90.44 195 VAL A C 1
ATOM 1548 O O . VAL A 1 195 ? 5.941 -5.056 -17.288 1.00 90.44 195 VAL A O 1
ATOM 1551 N N . ARG A 1 196 ? 6.823 -7.042 -17.871 1.00 91.12 196 ARG A N 1
ATOM 1552 C CA . ARG A 1 196 ? 7.007 -7.540 -16.506 1.00 91.12 196 ARG A CA 1
ATOM 1553 C C . ARG A 1 196 ? 8.428 -8.048 -16.315 1.00 91.12 196 ARG A C 1
ATOM 1555 O O . ARG A 1 196 ? 8.866 -8.915 -17.067 1.00 91.12 196 ARG A O 1
ATOM 1562 N N . TYR A 1 197 ? 9.136 -7.523 -15.323 1.00 86.50 197 TYR A N 1
ATOM 1563 C CA . TYR A 1 197 ? 10.463 -8.008 -14.951 1.00 86.50 197 TYR A CA 1
ATOM 1564 C C . TYR A 1 197 ? 10.785 -7.711 -13.479 1.00 86.50 197 TYR A C 1
ATOM 1566 O O . TYR A 1 197 ? 10.358 -6.680 -12.959 1.00 86.50 197 TYR A O 1
ATOM 1574 N N . PRO A 1 198 ? 11.545 -8.586 -12.800 1.00 88.75 198 PRO A N 1
ATOM 1575 C CA . PRO A 1 198 ? 12.125 -8.263 -11.501 1.00 88.75 198 PRO A CA 1
ATOM 1576 C C . PRO A 1 198 ? 13.151 -7.131 -11.609 1.00 88.75 198 PRO A C 1
ATOM 1578 O O . PRO A 1 198 ? 13.890 -7.057 -12.598 1.00 88.75 198 PRO A O 1
ATOM 1581 N N . ILE A 1 199 ? 13.248 -6.268 -10.592 1.00 88.62 199 ILE A N 1
ATOM 1582 C CA . ILE A 1 199 ? 14.190 -5.139 -10.624 1.00 88.62 199 ILE A CA 1
ATOM 1583 C C . ILE A 1 199 ? 15.660 -5.583 -10.598 1.00 88.62 199 ILE A C 1
ATOM 1585 O O . ILE A 1 199 ? 16.506 -4.820 -11.073 1.00 88.62 199 ILE A O 1
ATOM 1589 N N . GLN A 1 200 ? 15.979 -6.819 -10.171 1.00 87.44 200 GLN A N 1
ATOM 1590 C CA . GLN A 1 200 ? 17.313 -7.416 -10.367 1.00 87.44 200 GLN A CA 1
ATOM 1591 C C . GLN A 1 200 ? 17.801 -7.316 -11.823 1.00 87.44 200 GLN A C 1
ATOM 1593 O O . GLN A 1 200 ? 19.003 -7.186 -12.054 1.00 87.44 200 GLN A O 1
ATOM 1598 N N . LEU A 1 201 ? 16.892 -7.374 -12.807 1.00 84.56 201 LEU A N 1
ATOM 1599 C CA . LEU A 1 201 ? 17.232 -7.348 -14.236 1.00 84.56 201 LEU A CA 1
ATOM 1600 C C . LEU A 1 201 ? 17.559 -5.948 -14.774 1.00 84.56 201 LEU A C 1
ATOM 1602 O O . LEU A 1 201 ? 17.930 -5.820 -15.942 1.00 84.56 201 LEU A O 1
ATOM 1606 N N . LEU A 1 202 ? 17.448 -4.895 -13.956 1.00 82.50 202 LEU A N 1
ATOM 1607 C CA . LEU A 1 202 ? 18.012 -3.590 -14.301 1.00 82.50 202 LEU A CA 1
ATOM 1608 C C . LEU A 1 202 ? 19.538 -3.727 -14.406 1.00 82.50 202 LEU A C 1
ATOM 1610 O O . LEU A 1 202 ? 20.190 -4.248 -13.500 1.00 82.50 202 LEU A O 1
ATOM 1614 N N . ALA A 1 203 ? 20.092 -3.293 -15.541 1.00 73.00 203 ALA A N 1
ATOM 1615 C CA . ALA A 1 203 ? 21.428 -3.681 -15.995 1.00 73.00 203 ALA A CA 1
ATOM 1616 C C . ALA A 1 203 ? 22.573 -3.160 -15.107 1.00 73.00 203 ALA A C 1
ATOM 1618 O O . ALA A 1 203 ? 23.654 -3.748 -15.101 1.00 73.00 203 ALA A O 1
ATOM 1619 N N . ASP A 1 204 ? 22.347 -2.075 -14.362 1.00 81.56 204 ASP A N 1
ATOM 1620 C CA . ASP A 1 204 ? 23.344 -1.421 -13.513 1.00 81.56 204 ASP A CA 1
ATOM 1621 C C . ASP A 1 204 ? 22.849 -1.299 -12.058 1.00 81.56 204 ASP A C 1
ATOM 1623 O O . ASP A 1 204 ? 21.705 -0.917 -11.795 1.00 81.56 204 ASP A O 1
ATOM 1627 N N . ASN A 1 205 ? 23.745 -1.556 -11.097 1.00 83.31 205 ASN A N 1
ATOM 1628 C CA . ASN A 1 205 ? 23.550 -1.265 -9.669 1.00 83.31 205 ASN A CA 1
ATOM 1629 C C . ASN A 1 205 ? 23.125 0.190 -9.438 1.00 83.31 205 ASN A C 1
ATOM 1631 O O . ASN A 1 205 ? 22.332 0.478 -8.536 1.00 83.31 205 ASN A O 1
ATOM 1635 N N . ARG A 1 206 ? 23.650 1.113 -10.251 1.00 87.31 206 ARG A N 1
ATOM 1636 C CA . ARG A 1 206 ? 23.274 2.522 -10.191 1.00 87.31 206 ARG A CA 1
ATOM 1637 C C . ARG A 1 206 ? 21.814 2.725 -10.582 1.00 87.31 206 ARG A C 1
ATOM 1639 O O . ARG A 1 206 ? 21.110 3.405 -9.852 1.00 87.31 206 ARG A O 1
ATOM 1646 N N . GLU A 1 207 ? 21.352 2.108 -11.671 1.00 86.69 207 GLU A N 1
ATOM 1647 C CA . GLU A 1 207 ? 19.953 2.205 -12.118 1.00 86.69 207 GLU A CA 1
ATOM 1648 C C . GLU A 1 207 ? 18.989 1.624 -11.073 1.00 86.69 207 GLU A C 1
ATOM 1650 O O . GLU A 1 207 ? 17.951 2.223 -10.795 1.00 86.69 207 GLU A O 1
ATOM 1655 N N . ARG A 1 208 ? 19.355 0.505 -10.426 1.00 89.69 208 ARG A N 1
ATOM 1656 C CA . ARG A 1 208 ? 18.587 -0.052 -9.297 1.00 89.69 208 ARG A CA 1
ATOM 1657 C C . ARG A 1 208 ? 18.517 0.907 -8.113 1.00 89.69 208 ARG A C 1
ATOM 1659 O O . ARG A 1 208 ? 17.442 1.130 -7.562 1.00 89.69 208 ARG A O 1
ATOM 1666 N N . SER A 1 209 ? 19.656 1.479 -7.731 1.00 91.00 209 SER A N 1
ATOM 1667 C CA . SER A 1 209 ? 19.733 2.434 -6.620 1.00 91.00 209 SER A CA 1
ATOM 1668 C C . SER A 1 209 ? 18.915 3.693 -6.911 1.00 91.00 209 SER A C 1
ATOM 1670 O O . SER A 1 209 ? 18.165 4.151 -6.054 1.00 91.00 209 SER A O 1
ATOM 1672 N N . GLU A 1 210 ? 18.990 4.209 -8.139 1.00 91.69 210 GLU A N 1
ATOM 1673 C CA . GLU A 1 210 ? 18.229 5.376 -8.586 1.00 91.69 210 GLU A CA 1
ATOM 1674 C C . GLU A 1 210 ? 16.723 5.091 -8.583 1.00 91.69 210 GLU A C 1
ATOM 1676 O O . GLU A 1 210 ? 15.951 5.878 -8.045 1.00 91.69 210 GLU A O 1
ATOM 1681 N N . PHE A 1 211 ? 16.295 3.927 -9.082 1.00 92.06 211 PHE A N 1
ATOM 1682 C CA . PHE A 1 211 ? 14.901 3.487 -8.999 1.00 92.06 211 PHE A CA 1
ATOM 1683 C C . PHE A 1 211 ? 14.403 3.418 -7.545 1.00 92.06 211 PHE A C 1
ATOM 1685 O O . PHE A 1 211 ? 13.342 3.961 -7.217 1.00 92.06 211 PHE A O 1
ATOM 1692 N N . LYS A 1 212 ? 15.179 2.788 -6.653 1.00 94.31 212 LYS A N 1
ATOM 1693 C CA . LYS A 1 212 ? 14.835 2.670 -5.229 1.00 94.31 212 LYS A CA 1
ATOM 1694 C C . LYS A 1 212 ? 14.700 4.042 -4.575 1.00 94.31 212 LYS A C 1
ATOM 1696 O O . LYS A 1 212 ? 13.694 4.312 -3.922 1.00 94.31 212 LYS A O 1
ATOM 1701 N N . GLN A 1 213 ? 15.691 4.905 -4.770 1.00 94.81 213 GLN A N 1
ATOM 1702 C CA . GLN A 1 213 ? 15.774 6.218 -4.140 1.00 94.81 213 GLN A CA 1
ATOM 1703 C C . GLN A 1 213 ? 14.752 7.215 -4.696 1.00 94.81 213 GLN A C 1
ATOM 1705 O O . GLN A 1 213 ? 14.055 7.883 -3.930 1.00 94.81 213 GLN A O 1
ATOM 1710 N N . GLU A 1 214 ? 14.664 7.337 -6.019 1.00 93.50 214 GLU A N 1
ATOM 1711 C 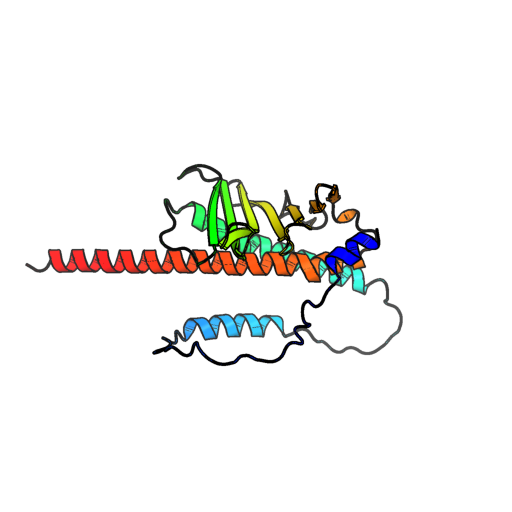CA . GLU A 1 214 ? 13.911 8.412 -6.663 1.00 93.50 214 GLU A CA 1
ATOM 1712 C C . GLU A 1 214 ? 12.435 8.087 -6.853 1.00 93.50 214 GLU A C 1
ATOM 1714 O O . GLU A 1 214 ? 11.623 9.014 -6.917 1.00 93.50 214 GLU A O 1
ATOM 1719 N N . PHE A 1 215 ? 12.080 6.801 -6.886 1.00 93.19 215 PHE A N 1
ATOM 1720 C CA . PHE A 1 215 ? 10.708 6.354 -7.092 1.00 93.19 215 PHE A CA 1
ATOM 1721 C C . PHE A 1 215 ? 10.179 5.535 -5.917 1.00 93.19 215 PHE A C 1
ATOM 1723 O O . PHE A 1 215 ? 9.221 5.955 -5.266 1.00 93.19 215 PHE A O 1
ATOM 1730 N N . TYR A 1 216 ? 10.783 4.379 -5.630 1.00 95.44 216 TYR A N 1
ATOM 1731 C CA . TYR A 1 216 ? 10.120 3.391 -4.783 1.00 95.44 216 TYR A CA 1
ATOM 1732 C C . TYR A 1 216 ? 9.979 3.827 -3.324 1.00 95.44 216 TYR A C 1
ATOM 1734 O O . TYR A 1 216 ? 8.879 3.802 -2.774 1.00 95.44 216 TYR A O 1
ATOM 1742 N N . ILE A 1 217 ? 11.066 4.306 -2.718 1.00 97.25 217 ILE A N 1
ATOM 1743 C CA . ILE A 1 217 ? 11.066 4.792 -1.335 1.00 97.25 217 ILE A CA 1
ATOM 1744 C C . ILE A 1 217 ? 10.071 5.941 -1.164 1.00 97.25 217 ILE A C 1
ATOM 1746 O O . ILE A 1 217 ? 9.270 5.914 -0.236 1.00 97.25 217 ILE A O 1
ATOM 1750 N N . LYS A 1 218 ? 10.053 6.909 -2.088 1.00 96.44 218 LYS A N 1
ATOM 1751 C CA . LYS A 1 218 ? 9.114 8.042 -2.027 1.00 96.44 218 LYS A CA 1
ATOM 1752 C C . LYS A 1 218 ? 7.659 7.585 -2.137 1.00 96.44 218 LYS A C 1
ATOM 1754 O O . LYS A 1 218 ? 6.783 8.151 -1.488 1.00 96.44 218 LYS A O 1
ATOM 1759 N N . LEU A 1 219 ? 7.395 6.571 -2.963 1.00 96.00 219 LEU A N 1
ATOM 1760 C CA . LEU A 1 219 ? 6.065 5.984 -3.102 1.00 96.00 219 LEU A CA 1
ATOM 1761 C C . LEU A 1 219 ? 5.623 5.289 -1.807 1.00 96.00 219 LEU A C 1
ATOM 1763 O O . LEU A 1 219 ? 4.493 5.494 -1.370 1.00 96.00 219 LEU A O 1
ATOM 1767 N N . LEU A 1 220 ? 6.505 4.505 -1.182 1.00 97.88 220 LEU A N 1
ATOM 1768 C CA . LEU A 1 220 ? 6.219 3.856 0.098 1.00 97.88 220 LEU A CA 1
ATOM 1769 C C . LEU A 1 220 ? 6.006 4.879 1.225 1.00 97.88 220 LEU A C 1
ATOM 1771 O O . LEU A 1 220 ? 5.062 4.737 1.997 1.00 97.88 220 LEU A O 1
ATOM 1775 N N . GLU A 1 221 ? 6.826 5.931 1.293 1.00 97.69 221 GLU A N 1
ATOM 1776 C CA . GLU A 1 221 ? 6.691 7.014 2.278 1.00 97.69 221 GLU A CA 1
ATOM 1777 C C . GLU A 1 221 ? 5.350 7.760 2.144 1.00 97.69 221 GLU A C 1
ATOM 1779 O O . GLU A 1 221 ? 4.688 8.007 3.154 1.00 97.69 221 GLU A O 1
ATOM 1784 N N . ASP A 1 222 ? 4.901 8.067 0.918 1.00 95.44 222 ASP A N 1
ATOM 1785 C CA . ASP A 1 222 ? 3.582 8.679 0.659 1.00 95.44 222 ASP A CA 1
ATOM 1786 C C . ASP A 1 222 ? 2.451 7.809 1.238 1.00 95.44 222 ASP A C 1
ATOM 1788 O O . ASP A 1 222 ? 1.573 8.298 1.955 1.00 95.44 222 ASP A O 1
ATOM 1792 N N . PHE A 1 223 ? 2.498 6.494 1.009 1.00 97.38 223 PHE A N 1
ATOM 1793 C CA . PHE A 1 223 ? 1.498 5.574 1.552 1.00 97.38 223 PHE A CA 1
ATOM 1794 C C . PHE A 1 223 ? 1.588 5.378 3.062 1.00 97.38 223 PHE A C 1
ATOM 1796 O O . PHE A 1 223 ? 0.549 5.293 3.721 1.00 97.38 223 PHE A O 1
ATOM 1803 N N . LEU A 1 224 ? 2.793 5.341 3.625 1.00 97.62 224 LEU A N 1
ATOM 1804 C CA . LEU A 1 224 ? 2.981 5.255 5.066 1.00 97.62 224 LEU A CA 1
ATOM 1805 C C . LEU A 1 224 ? 2.336 6.455 5.769 1.00 97.62 224 LEU A C 1
ATOM 1807 O O . LEU A 1 224 ? 1.567 6.276 6.714 1.00 97.62 224 LEU A O 1
ATOM 1811 N N . ILE A 1 225 ? 2.563 7.671 5.266 1.00 96.56 225 ILE A N 1
ATOM 1812 C CA . ILE A 1 225 ? 1.931 8.889 5.794 1.00 96.56 225 ILE A CA 1
ATOM 1813 C C . ILE A 1 225 ? 0.401 8.782 5.722 1.00 96.56 225 ILE A C 1
ATOM 1815 O O . ILE A 1 225 ? -0.296 9.129 6.681 1.00 96.56 225 ILE A O 1
ATOM 1819 N N . GLN A 1 226 ? -0.143 8.271 4.614 1.00 94.62 226 GLN A N 1
ATOM 1820 C CA . GLN A 1 226 ? -1.589 8.077 4.461 1.00 94.62 226 GLN A CA 1
ATOM 1821 C C . GLN A 1 226 ? -2.154 7.063 5.468 1.00 94.62 226 GLN A C 1
ATOM 1823 O O . GLN A 1 226 ? -3.219 7.298 6.044 1.00 94.62 226 GLN A O 1
ATOM 1828 N N . LEU A 1 227 ? -1.445 5.962 5.724 1.00 97.12 227 LEU A N 1
ATOM 1829 C CA . LEU A 1 227 ? -1.845 4.947 6.702 1.00 97.12 227 LEU A CA 1
ATOM 1830 C C . LEU A 1 227 ? -1.789 5.470 8.138 1.00 97.12 227 LEU A C 1
ATOM 1832 O O . LEU A 1 227 ? -2.736 5.258 8.898 1.00 97.12 227 LEU A O 1
ATOM 1836 N N . LEU A 1 228 ? -0.738 6.214 8.488 1.00 96.69 228 LEU A N 1
ATOM 1837 C CA . LEU A 1 228 ? -0.626 6.892 9.781 1.00 96.69 228 LEU A CA 1
ATOM 1838 C C . LEU A 1 228 ? -1.794 7.857 9.993 1.00 96.69 228 LEU A C 1
ATOM 1840 O O . LEU A 1 228 ? -2.425 7.860 11.051 1.00 96.69 228 LEU A O 1
ATOM 1844 N N . ARG A 1 229 ? -2.151 8.626 8.958 1.00 95.38 229 ARG A N 1
ATOM 1845 C CA . ARG A 1 229 ? -3.293 9.540 9.020 1.00 95.38 229 ARG A CA 1
ATOM 1846 C C . ARG A 1 229 ? -4.621 8.806 9.193 1.00 95.38 229 ARG A C 1
ATOM 1848 O O . ARG A 1 229 ? -5.463 9.247 9.975 1.00 95.38 229 ARG A O 1
ATOM 1855 N N . LEU A 1 230 ? -4.817 7.694 8.484 1.00 96.06 230 LEU A N 1
ATOM 1856 C CA . LEU A 1 230 ? -6.003 6.852 8.642 1.00 96.06 230 LEU A CA 1
ATOM 1857 C C . LEU A 1 230 ? -6.133 6.357 10.083 1.00 96.06 230 LEU A C 1
ATOM 1859 O O . LEU A 1 230 ? -7.192 6.520 10.687 1.00 96.06 230 LEU A O 1
ATOM 1863 N N . GLN A 1 231 ? -5.059 5.805 10.644 1.00 95.44 231 GLN A N 1
ATOM 1864 C CA . GLN A 1 231 ? -5.033 5.311 12.018 1.00 95.44 231 GLN A CA 1
ATOM 1865 C C . GLN A 1 231 ? -5.313 6.421 13.037 1.00 95.44 231 GLN A C 1
ATOM 1867 O O . GLN A 1 231 ? -6.108 6.222 13.959 1.00 95.44 231 GLN A O 1
ATOM 1872 N N . GLU A 1 232 ? -4.714 7.599 12.857 1.00 94.69 232 GLU A N 1
ATOM 1873 C CA . GLU A 1 232 ? -4.960 8.764 13.705 1.00 94.69 232 GLU A CA 1
ATOM 1874 C C . GLU A 1 232 ? -6.453 9.129 13.723 1.00 94.69 232 GLU A C 1
ATOM 1876 O O . GLU A 1 232 ? -7.038 9.287 14.796 1.00 94.69 232 GLU A O 1
ATOM 1881 N N . MET A 1 233 ? -7.094 9.194 12.551 1.00 95.19 233 MET A N 1
ATOM 1882 C CA . MET A 1 233 ? -8.523 9.505 12.437 1.00 95.19 233 MET A CA 1
ATOM 1883 C C . MET A 1 233 ? -9.398 8.460 13.145 1.00 95.19 233 MET A C 1
ATOM 1885 O O . MET A 1 233 ? -10.338 8.839 13.845 1.00 95.19 233 MET A O 1
ATOM 1889 N N . GLN A 1 234 ? -9.065 7.165 13.055 1.00 94.81 234 GLN A N 1
ATOM 1890 C CA . GLN A 1 234 ? -9.801 6.125 13.795 1.00 94.81 234 GLN A CA 1
ATOM 1891 C C . GLN A 1 234 ? -9.625 6.260 15.311 1.00 94.81 234 GLN A C 1
ATOM 1893 O O . GLN A 1 234 ? -10.582 6.104 16.072 1.00 94.81 234 GLN A O 1
ATOM 1898 N N . SER A 1 235 ? -8.409 6.569 15.762 1.00 91.56 235 SER A N 1
ATOM 1899 C CA . SER A 1 235 ? -8.106 6.761 17.182 1.00 91.56 235 SER A CA 1
ATOM 1900 C C . SER A 1 235 ? -8.882 7.946 17.769 1.00 91.56 235 SER A C 1
ATOM 1902 O O . SER A 1 235 ? -9.486 7.832 18.840 1.00 91.56 235 SER A O 1
ATOM 1904 N N . GLN A 1 236 ? -8.946 9.062 17.035 1.00 92.19 236 GLN A N 1
ATOM 1905 C CA . GLN A 1 236 ? -9.696 10.251 17.442 1.00 92.19 236 GLN A CA 1
ATOM 1906 C C . GLN A 1 236 ? -11.199 9.974 17.571 1.00 92.19 236 GLN A C 1
ATOM 1908 O O . GLN A 1 236 ? -11.803 10.363 18.572 1.00 92.19 236 GLN A O 1
ATOM 1913 N N . GLU A 1 237 ? -11.805 9.275 16.609 1.00 90.94 237 GLU A N 1
ATOM 1914 C CA . GLU A 1 237 ? -13.228 8.921 16.682 1.00 90.94 237 GLU A CA 1
ATOM 1915 C C . GLU A 1 237 ? -13.518 7.927 17.815 1.00 90.94 237 GLU A C 1
ATOM 1917 O O . GLU A 1 237 ? -14.463 8.114 18.586 1.00 90.94 237 GLU A O 1
ATOM 1922 N N . SER A 1 238 ? -12.651 6.930 18.017 1.00 87.31 238 SER A N 1
ATOM 1923 C CA . SER A 1 238 ? -12.757 6.009 19.155 1.00 87.31 238 SER A CA 1
ATOM 1924 C C . SER A 1 238 ? -12.734 6.755 20.496 1.00 87.31 238 SER A C 1
ATOM 1926 O O . SER A 1 238 ? -13.560 6.495 21.376 1.00 87.31 238 SER A O 1
ATOM 1928 N N . ALA A 1 239 ? -11.833 7.729 20.655 1.00 88.25 239 ALA A N 1
ATOM 1929 C CA . ALA A 1 239 ? -11.734 8.537 21.868 1.00 88.25 239 ALA A CA 1
ATOM 1930 C C . ALA A 1 239 ? -12.974 9.421 22.093 1.00 88.25 239 ALA A C 1
ATOM 1932 O O . ALA A 1 239 ? -13.477 9.499 23.220 1.00 88.25 239 ALA A O 1
ATOM 1933 N N . LYS A 1 240 ? -13.507 10.049 21.035 1.00 89.38 240 LYS A N 1
ATOM 1934 C CA . LYS A 1 240 ? -14.751 10.837 21.102 1.00 89.38 240 LYS A CA 1
ATOM 1935 C C . LYS A 1 240 ? -15.935 9.977 21.544 1.00 89.38 240 LYS A C 1
ATOM 1937 O O . LYS A 1 240 ? -16.667 10.373 22.453 1.00 89.38 240 LYS A O 1
ATOM 1942 N N . ASN A 1 241 ? -16.081 8.786 20.967 1.00 85.50 241 ASN A N 1
ATOM 1943 C CA . ASN A 1 241 ? -17.162 7.858 21.297 1.00 85.50 241 ASN A CA 1
ATOM 1944 C C . ASN A 1 241 ? -17.081 7.381 22.752 1.00 85.50 241 ASN A C 1
ATOM 1946 O O . ASN A 1 241 ? -18.084 7.412 23.465 1.00 85.50 241 ASN A O 1
ATOM 1950 N N . LYS A 1 242 ? -15.879 7.039 23.235 1.00 88.06 242 LYS A N 1
ATOM 1951 C CA . LYS A 1 242 ? -15.649 6.687 24.647 1.00 88.06 242 LYS A CA 1
ATOM 1952 C C . LYS A 1 242 ? -16.018 7.833 25.589 1.00 88.06 242 LYS A C 1
ATOM 1954 O O . LYS A 1 242 ? -16.694 7.608 26.589 1.00 88.06 242 LYS A O 1
ATOM 1959 N N . LYS A 1 243 ? -15.621 9.069 25.263 1.00 90.19 243 LYS A N 1
ATOM 1960 C CA . LYS A 1 243 ? -15.957 10.252 26.070 1.00 90.19 243 LYS A CA 1
ATOM 1961 C C . LYS A 1 243 ? -17.468 10.485 26.135 1.00 90.19 243 LYS A C 1
ATOM 1963 O O . LYS A 1 243 ? -17.988 10.743 27.217 1.00 90.19 243 LYS A O 1
ATOM 1968 N N . LYS A 1 244 ? -18.168 10.371 25.001 1.00 90.31 244 LYS A N 1
ATOM 1969 C CA . LYS A 1 244 ? -19.630 10.517 24.934 1.00 90.31 244 LYS A CA 1
ATOM 1970 C C . LYS A 1 244 ? -20.335 9.462 25.786 1.00 90.31 244 LYS A C 1
ATOM 1972 O O . LYS A 1 244 ? -21.203 9.810 26.576 1.00 90.31 244 LYS A O 1
ATOM 1977 N N . LEU A 1 245 ? -19.909 8.205 25.679 1.00 88.88 245 LEU A N 1
ATOM 1978 C CA . LEU A 1 245 ? -20.465 7.099 26.455 1.00 88.88 245 LEU A CA 1
ATOM 1979 C C . LEU A 1 245 ? -20.286 7.304 27.968 1.00 88.88 245 LEU A C 1
ATOM 1981 O O . LEU A 1 245 ? -21.236 7.152 28.729 1.00 88.88 245 LEU A O 1
ATOM 1985 N N . LEU A 1 246 ? -19.088 7.704 28.407 1.00 90.44 246 LEU A N 1
ATOM 1986 C CA . LEU A 1 246 ? -18.820 8.001 29.819 1.00 90.44 246 LEU A CA 1
ATOM 1987 C C . LEU A 1 246 ? -19.675 9.156 30.348 1.00 90.44 246 LEU A C 1
ATOM 1989 O O . LEU A 1 246 ? -20.094 9.112 31.502 1.00 90.44 246 LEU A O 1
ATOM 1993 N N . GLN A 1 247 ? -19.937 10.175 29.526 1.00 89.06 247 GLN A N 1
ATOM 1994 C CA . GLN A 1 247 ? -20.827 11.266 29.913 1.00 89.06 247 GLN A CA 1
ATOM 1995 C C . GLN A 1 247 ? -22.260 10.761 30.108 1.00 89.06 247 GLN A C 1
ATOM 1997 O O . GLN A 1 247 ? -22.835 10.998 31.162 1.00 89.06 247 GLN A O 1
ATOM 2002 N N . THR A 1 248 ? -22.785 9.972 29.165 1.00 90.00 248 THR A N 1
ATOM 2003 C CA . THR A 1 248 ? -24.116 9.358 29.291 1.00 90.00 248 THR A CA 1
ATOM 2004 C C . THR A 1 248 ? -24.244 8.510 30.558 1.00 90.00 248 THR A C 1
ATOM 2006 O O . THR A 1 248 ? -25.263 8.580 31.239 1.00 90.00 248 THR A O 1
ATOM 2009 N N . PHE A 1 249 ? -23.204 7.754 30.923 1.00 89.88 249 PHE A N 1
ATOM 2010 C CA . PHE A 1 249 ? -23.201 7.005 32.181 1.00 89.88 249 PHE A CA 1
ATOM 2011 C C . PHE A 1 249 ? -23.241 7.913 33.413 1.00 89.88 249 PHE A C 1
ATOM 2013 O O . PHE A 1 249 ? -24.010 7.644 34.333 1.00 89.88 249 PHE A O 1
ATOM 2020 N N . LYS A 1 250 ? -22.453 8.993 33.440 1.00 89.88 250 LYS A N 1
ATOM 2021 C CA . LYS A 1 250 ? -22.481 9.958 34.550 1.00 89.88 250 LYS A CA 1
ATOM 2022 C C . LYS A 1 250 ? -23.857 10.595 34.711 1.00 89.88 250 LYS A C 1
ATOM 2024 O O . LYS A 1 250 ? -24.359 10.641 35.828 1.00 89.88 250 LYS A O 1
ATOM 2029 N N . ASP A 1 251 ? -24.461 11.018 33.606 1.00 88.31 251 ASP A N 1
ATOM 2030 C CA . ASP A 1 251 ? -25.778 11.655 33.607 1.00 88.31 251 ASP A CA 1
ATOM 2031 C C . ASP A 1 251 ? -26.865 10.679 34.096 1.00 88.31 251 ASP A C 1
ATOM 2033 O O . ASP A 1 251 ? -27.782 11.081 34.800 1.00 88.31 251 ASP A O 1
ATOM 2037 N N . SER A 1 252 ? -26.733 9.379 33.798 1.00 85.12 252 SER A N 1
ATOM 2038 C CA . SER A 1 252 ? -27.672 8.345 34.267 1.00 85.12 252 SER A CA 1
ATOM 2039 C C . SER A 1 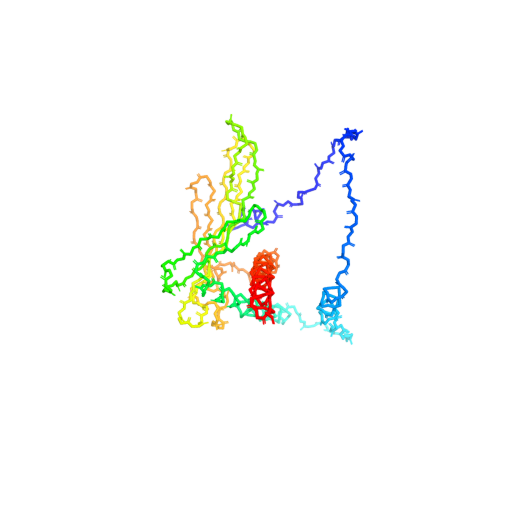252 ? -27.553 7.984 35.753 1.00 85.12 252 SER A C 1
ATOM 2041 O O . SER A 1 252 ? -28.464 7.369 36.298 1.00 85.12 252 SER A O 1
ATOM 2043 N N . LEU A 1 253 ? -26.429 8.316 36.397 1.00 82.25 253 LEU A N 1
ATOM 2044 C CA . LEU A 1 253 ? -26.154 8.003 37.805 1.00 82.25 253 LEU A CA 1
ATOM 2045 C C . LEU A 1 253 ? -26.432 9.183 38.744 1.00 82.25 253 LEU A C 1
ATOM 2047 O O . LEU A 1 253 ? -26.397 9.007 39.959 1.00 82.25 253 LEU A O 1
ATOM 2051 N N . GLN A 1 254 ? -26.688 10.376 38.203 1.00 68.81 254 GLN A N 1
ATOM 2052 C CA . GLN A 1 254 ? -27.162 11.513 38.983 1.00 68.81 254 GLN A CA 1
ATOM 2053 C C . GLN A 1 254 ? -28.671 11.361 39.225 1.00 68.81 254 GLN A C 1
ATOM 2055 O O . GLN A 1 254 ? -29.479 11.777 38.399 1.00 68.81 254 GLN A O 1
ATOM 2060 N N . TYR A 1 255 ? -29.023 10.743 40.355 1.00 54.44 255 TYR A N 1
ATOM 2061 C CA . TYR A 1 255 ? -30.355 10.775 40.967 1.00 54.44 255 TYR A CA 1
ATOM 2062 C C . TYR A 1 255 ? -30.287 11.509 42.304 1.00 54.44 255 TYR A C 1
ATOM 2064 O O . TYR A 1 255 ? -29.318 11.253 43.056 1.00 54.44 255 TYR A O 1
#

Secondary structure (DSSP, 8-state):
-HHHHHHHH--------------S-----------HHHHHHHHHHHHHTS---------S--SSHHHHHHHHHHHHHHHHHHHHHTTHHHHTT-SS-S---TTEEEEEES-TTS--EEEEEEEEEEEETTEEEEEEEEEEEEEEETTEEEEEEEEEEEE-TTSS-EEEEEEEES-TTSS-TT--EEEEEETTEEEEEEGGGSS-HHHHHHHIIIIIHHHHHHHHHHHHHHHHHHHHHHHHHHHHHHHHHHHHH--

Sequence (255 aa):
MKQILILLFQRPILNLKSKPILEGLFFNLKSPIWNPGLFLFLLTFLLLSGSIYSQNKEEDIHKHKSSSDTASILNRKILKIYEELGIARELLKLERMESIPSGTFVTFLGTYPNRKGIKVAKHSIQEGKNGIEKAESKSILLEFTGTTLSKVVTEVKSESMDGSDITLIRLTDETPLDQDVDDILLHSDRNGKEVRYPIQLLADNRERSEFKQEFYIKLLEDFLIQLLRLQEMQSQESAKNKKKLLQTF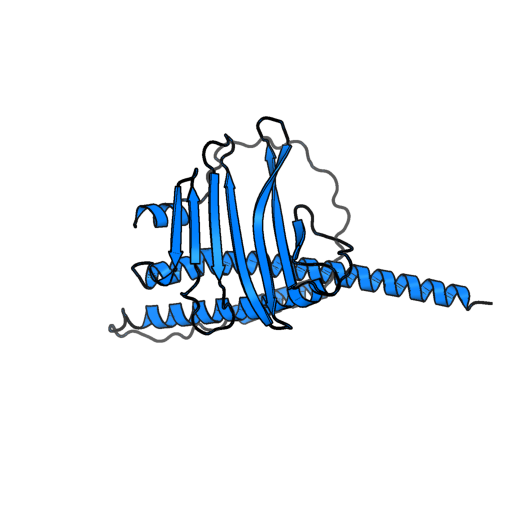KDSLQY